Protein AF-A9ZPR1-F1 (afdb_monomer)

Sequence (183 aa):
LSTRVEAEIKRDGKHWYQNFQNAVPDDLVEGGNARGTGTKIRFWADPEIFETTEFDYDTIARRLQEMAFLNKGLTIELIDERVTQEQIELEEIAEAESGEARGDETSFDDIPDAGDTFNEEDDSTNVITADKKRRKKVTFHYPDGLTDYVKFLNKSKSTIHPTIVSFEAKGEEHEVEVALQWS

Nearest PDB structures (foldseek):
  3zkb-assembly1_D  TM=9.315E-01  e=1.020E-14  Mycobacterium tuberculosis
  3zkd-assembly4_B  TM=9.742E-01  e=5.320E-14  Mycobacterium tuberculosis
  3zkd-assembly1_C  TM=9.047E-01  e=2.264E-14  Mycobacterium tuberculosis
  6gau-assembly1_A  TM=8.677E-01  e=2.020E-14  Mycobacterium tuberculosis
  3zkb-assembly6_G  TM=9.446E-01  e=1.759E-13  Mycobacterium tuberculosis

Solvent-accessible surface area (backbone atoms only — not comparable to full-atom values): 11479 Å² total; per-residue (Å²): 118,37,50,37,38,40,38,41,37,30,50,95,50,25,27,35,39,39,44,25,54,67,80,43,74,56,75,77,39,78,57,57,82,31,86,69,72,52,75,48,77,48,74,38,70,28,67,92,78,34,98,67,78,77,80,61,64,68,63,50,52,53,52,53,43,54,53,16,23,73,34,60,78,40,75,48,78,50,74,43,82,81,52,51,65,67,58,52,53,54,50,55,50,50,39,66,73,67,69,56,70,75,82,79,88,82,81,86,80,81,72,80,88,77,77,83,91,81,89,82,91,79,82,92,74,87,81,76,79,74,81,78,76,58,60,53,70,52,77,33,70,31,78,65,10,49,53,50,45,48,54,59,72,39,71,90,50,65,64,79,59,92,69,70,50,69,55,74,50,77,61,98,90,50,74,49,76,49,51,49,72,62,97

Radius of gyration: 23.09 Å; Cα contacts (8 Å, |Δi|>4): 237; chains: 1; bounding box: 71×41×52 Å

Mean predicted aligned error: 11.26 Å

Structure (mmCIF, N/CA/C/O backbone):
data_AF-A9ZPR1-F1
#
_entry.id   AF-A9ZPR1-F1
#
loop_
_atom_site.group_PDB
_atom_site.id
_atom_site.type_symbol
_atom_site.label_atom_id
_atom_site.label_alt_id
_atom_site.label_comp_id
_atom_site.label_asym_id
_atom_site.label_entity_id
_atom_site.label_seq_id
_atom_site.pdbx_PDB_ins_code
_atom_site.Cartn_x
_atom_site.Cartn_y
_atom_site.Cartn_z
_atom_site.occupancy
_atom_site.B_iso_or_equiv
_atom_site.auth_seq_id
_atom_site.auth_comp_id
_atom_site.auth_asym_id
_atom_site.auth_atom_id
_atom_site.pdbx_PDB_model_num
ATOM 1 N N . LEU A 1 1 ? 2.785 9.711 -18.221 1.00 90.12 1 LEU A N 1
ATOM 2 C CA . LEU A 1 1 ? 2.850 9.978 -16.762 1.00 90.12 1 LEU A CA 1
ATOM 3 C C . LEU A 1 1 ? 4.160 9.489 -16.142 1.00 90.12 1 LEU A C 1
ATOM 5 O O . LEU A 1 1 ? 4.533 9.979 -15.087 1.00 90.12 1 LEU A O 1
ATOM 9 N N . SER A 1 2 ? 4.872 8.547 -16.762 1.00 94.69 2 SER A N 1
ATOM 10 C CA . SER A 1 2 ? 6.193 8.113 -16.301 1.00 94.69 2 SER A CA 1
ATOM 11 C C . SER A 1 2 ? 7.158 8.096 -17.476 1.00 94.69 2 SER A C 1
ATOM 13 O O . SER A 1 2 ? 6.759 7.688 -18.568 1.00 94.69 2 SER A O 1
ATOM 15 N N . THR A 1 3 ? 8.406 8.496 -17.244 1.00 95.94 3 THR A N 1
ATOM 16 C CA . THR A 1 3 ? 9.479 8.425 -18.251 1.00 95.94 3 THR A CA 1
ATOM 17 C C . THR A 1 3 ? 9.939 6.986 -18.454 1.00 95.94 3 THR A C 1
ATOM 19 O O . THR A 1 3 ? 10.189 6.545 -19.575 1.00 95.94 3 THR A O 1
ATOM 22 N N . ARG A 1 4 ? 9.996 6.217 -17.362 1.00 96.50 4 ARG A N 1
ATOM 23 C CA . ARG A 1 4 ? 10.386 4.808 -17.361 1.00 96.50 4 ARG A CA 1
ATOM 24 C C . ARG A 1 4 ? 9.513 3.994 -16.415 1.00 96.50 4 ARG A C 1
ATOM 26 O O . ARG A 1 4 ? 9.140 4.477 -15.344 1.00 96.50 4 ARG A O 1
ATOM 33 N N . VAL A 1 5 ? 9.225 2.752 -16.795 1.00 98.00 5 VAL A N 1
ATOM 34 C CA . VAL A 1 5 ? 8.640 1.729 -15.919 1.00 98.00 5 VAL A CA 1
ATOM 35 C C . VAL A 1 5 ? 9.398 0.420 -16.120 1.00 98.00 5 VAL A C 1
ATOM 37 O O . VAL A 1 5 ? 9.652 0.016 -17.249 1.00 98.00 5 VAL A O 1
ATOM 40 N N . GLU A 1 6 ? 9.755 -0.239 -15.027 1.00 97.75 6 GLU A N 1
ATOM 41 C CA . GLU A 1 6 ? 10.345 -1.576 -15.002 1.00 97.75 6 GLU A CA 1
ATOM 42 C C . GLU A 1 6 ? 9.366 -2.519 -14.299 1.00 97.75 6 GLU A C 1
ATOM 44 O O . GLU A 1 6 ? 8.877 -2.218 -13.205 1.00 97.75 6 GLU A O 1
ATOM 49 N N . ALA A 1 7 ? 9.087 -3.664 -14.915 1.00 97.50 7 ALA A N 1
ATOM 50 C CA . ALA A 1 7 ? 8.276 -4.725 -14.342 1.00 97.50 7 ALA A CA 1
ATOM 51 C C . ALA A 1 7 ? 9.093 -6.018 -14.244 1.00 97.50 7 ALA A C 1
ATOM 53 O O . ALA A 1 7 ? 9.538 -6.570 -15.250 1.00 97.50 7 ALA A O 1
ATOM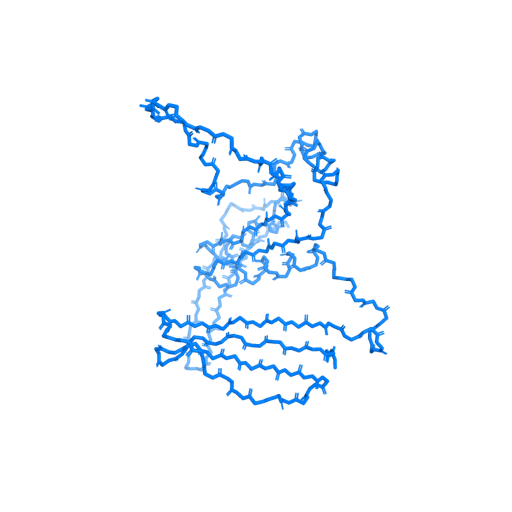 54 N N . GLU A 1 8 ? 9.256 -6.520 -13.022 1.00 97.31 8 GLU A N 1
ATOM 55 C CA . GLU A 1 8 ? 9.823 -7.836 -12.733 1.00 97.31 8 GLU A CA 1
ATOM 56 C C . GLU A 1 8 ? 8.690 -8.772 -12.298 1.00 97.31 8 GLU A C 1
ATOM 58 O O . GLU A 1 8 ? 8.001 -8.508 -11.308 1.00 97.31 8 GLU A O 1
ATOM 63 N N . ILE A 1 9 ? 8.478 -9.870 -13.020 1.00 97.38 9 ILE A N 1
ATOM 64 C CA . ILE A 1 9 ? 7.348 -10.780 -12.791 1.00 97.38 9 ILE A CA 1
ATOM 65 C C . ILE A 1 9 ? 7.875 -12.189 -12.531 1.00 97.38 9 ILE A C 1
ATOM 67 O O . ILE A 1 9 ? 8.617 -12.749 -13.330 1.00 97.38 9 ILE A O 1
ATOM 71 N N . LYS A 1 10 ? 7.446 -12.800 -11.427 1.00 96.94 10 LYS A N 1
ATOM 72 C CA . LYS A 1 10 ? 7.678 -14.217 -11.125 1.00 96.94 10 LYS A CA 1
ATOM 73 C C . LYS A 1 10 ? 6.398 -14.983 -11.415 1.00 96.94 10 LYS A C 1
ATOM 75 O O . LYS A 1 10 ? 5.415 -14.827 -10.686 1.00 96.94 10 LYS A O 1
ATOM 80 N N . ARG A 1 11 ? 6.392 -15.775 -12.489 1.00 94.12 11 ARG A N 1
ATOM 81 C CA . ARG A 1 11 ? 5.215 -16.530 -12.941 1.00 94.12 11 ARG A CA 1
ATOM 82 C C . ARG A 1 11 ? 5.627 -17.757 -13.752 1.00 94.12 11 ARG A C 1
ATOM 84 O O . ARG A 1 11 ? 6.611 -17.714 -14.484 1.00 94.12 11 ARG A O 1
ATOM 91 N N . ASP A 1 12 ? 4.872 -18.846 -13.605 1.00 92.31 12 ASP A N 1
ATOM 92 C CA . ASP A 1 12 ? 5.061 -20.105 -14.343 1.00 92.31 12 ASP A CA 1
ATOM 93 C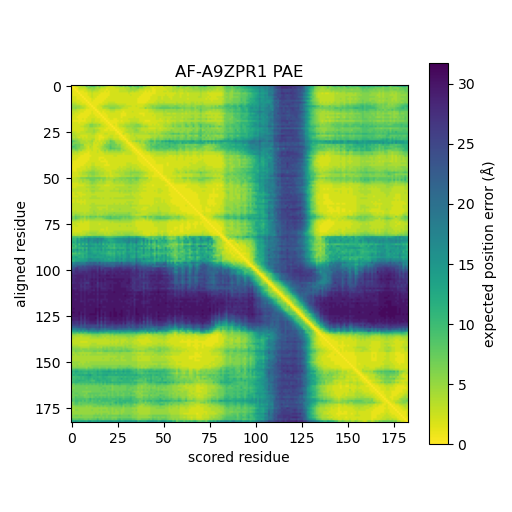 C . ASP A 1 12 ? 6.475 -20.702 -14.188 1.00 92.31 12 ASP A C 1
ATOM 95 O O . ASP A 1 12 ? 7.057 -21.252 -15.120 1.00 92.31 12 ASP A O 1
ATOM 99 N N . GLY A 1 13 ? 7.051 -20.568 -12.986 1.00 93.81 13 GLY A N 1
ATOM 100 C CA . GLY A 1 13 ? 8.395 -21.061 -12.659 1.00 93.81 13 GLY A CA 1
ATOM 101 C C . GLY A 1 13 ? 9.540 -20.235 -13.253 1.00 93.81 13 GLY A C 1
ATOM 102 O O . GLY A 1 13 ? 10.703 -20.623 -13.122 1.00 93.81 13 GLY A O 1
ATOM 103 N N . LYS A 1 14 ? 9.231 -19.099 -13.885 1.00 95.38 14 LYS A N 1
ATOM 104 C CA . LYS A 1 14 ? 10.187 -18.231 -14.574 1.00 95.38 14 LYS A CA 1
ATOM 105 C C . LYS A 1 14 ? 10.162 -16.811 -14.021 1.00 95.38 14 LYS A C 1
ATOM 107 O O . LYS A 1 14 ? 9.148 -16.336 -13.500 1.00 95.38 14 LYS A O 1
ATOM 112 N N . HIS A 1 15 ? 11.304 -16.144 -14.128 1.00 96.62 15 HIS A N 1
ATOM 113 C CA . HIS A 1 15 ? 11.426 -14.709 -13.928 1.00 96.62 15 HIS A CA 1
ATOM 114 C C . HIS A 1 15 ? 11.278 -14.003 -15.273 1.00 96.62 15 HIS A C 1
ATOM 116 O O . HIS A 1 15 ? 11.895 -14.419 -16.244 1.00 96.62 15 HIS A O 1
ATOM 122 N N . TRP A 1 16 ? 10.508 -12.929 -15.335 1.00 96.50 16 TRP A N 1
ATOM 123 C CA . TRP A 1 16 ? 10.300 -12.131 -16.539 1.00 96.50 16 TRP A CA 1
ATOM 124 C C . TRP A 1 16 ? 10.660 -10.680 -16.251 1.00 96.50 16 TRP A C 1
ATOM 126 O O . TRP A 1 16 ? 10.369 -10.177 -15.164 1.00 96.50 16 TRP A O 1
ATOM 136 N N . TYR A 1 17 ? 11.273 -10.019 -17.224 1.00 96.81 17 TYR A N 1
ATOM 137 C CA . TYR A 1 17 ? 11.619 -8.606 -17.169 1.00 96.81 17 TYR A CA 1
ATOM 138 C C . TYR A 1 17 ? 10.983 -7.889 -18.352 1.00 96.81 17 TYR A C 1
ATOM 140 O O . TYR A 1 17 ? 11.193 -8.284 -19.497 1.00 96.81 17 TYR A O 1
ATOM 148 N N . GLN A 1 18 ? 10.228 -6.833 -18.066 1.00 96.75 18 GLN A N 1
ATOM 149 C CA . GLN A 1 18 ? 9.643 -5.962 -19.075 1.00 96.75 18 GLN A CA 1
ATOM 150 C C . GLN A 1 18 ? 9.958 -4.508 -18.746 1.00 96.75 18 GLN A C 1
ATOM 152 O O . GLN A 1 18 ? 9.609 -4.021 -17.669 1.00 96.75 18 GLN A O 1
ATOM 157 N N . ASN A 1 19 ? 10.569 -3.811 -19.699 1.00 96.56 19 ASN A N 1
ATOM 158 C CA . ASN A 1 19 ? 10.843 -2.385 -19.595 1.00 96.56 19 ASN A CA 1
ATOM 159 C C . ASN A 1 19 ? 9.879 -1.598 -20.479 1.00 96.56 19 ASN A C 1
ATOM 161 O O . ASN A 1 19 ? 9.450 -2.063 -21.535 1.00 96.56 19 ASN A O 1
ATOM 165 N N . PHE A 1 20 ? 9.540 -0.396 -20.031 1.00 96.31 20 PHE A N 1
ATOM 166 C CA . PHE A 1 20 ? 8.767 0.568 -20.794 1.00 96.31 20 PHE A CA 1
ATOM 167 C C . PHE A 1 20 ? 9.483 1.916 -20.761 1.00 96.31 20 PHE A C 1
ATOM 169 O O . PHE A 1 20 ? 9.785 2.430 -19.678 1.00 96.31 20 PHE A O 1
ATOM 176 N N . GLN A 1 21 ? 9.702 2.512 -21.930 1.00 95.50 21 GLN A N 1
ATOM 177 C CA . GLN A 1 21 ? 10.237 3.866 -22.078 1.00 95.50 21 GLN A CA 1
ATOM 178 C C . GLN A 1 21 ? 9.161 4.763 -22.677 1.00 95.50 21 GLN A C 1
ATOM 180 O O . GLN A 1 21 ? 8.645 4.476 -23.754 1.00 95.50 21 GLN A O 1
ATOM 185 N N . ASN A 1 22 ? 8.781 5.831 -21.974 1.00 92.81 22 ASN A N 1
ATOM 186 C CA . ASN A 1 22 ? 7.702 6.737 -22.387 1.00 92.81 22 ASN A 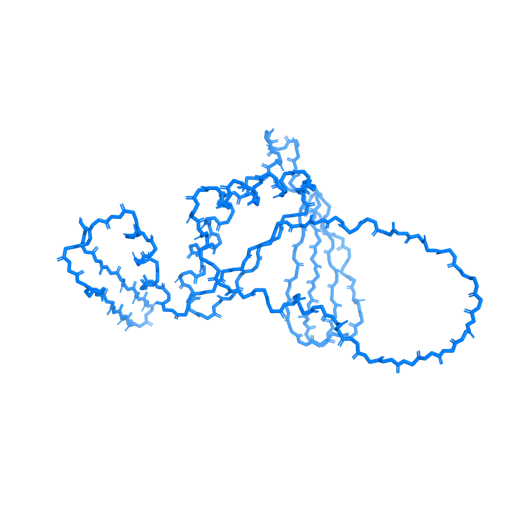CA 1
ATOM 187 C C . ASN A 1 22 ? 6.420 5.987 -22.808 1.00 92.81 22 ASN A C 1
ATOM 189 O O . ASN A 1 22 ? 5.814 6.278 -23.836 1.00 92.81 22 ASN A O 1
ATOM 193 N N . ALA A 1 23 ? 6.030 4.991 -22.003 1.00 91.50 23 ALA A N 1
ATOM 194 C CA . ALA A 1 23 ? 4.906 4.075 -22.237 1.00 91.50 23 ALA A CA 1
ATOM 195 C C . ALA A 1 23 ? 5.025 3.130 -23.454 1.00 91.50 23 ALA A C 1
ATOM 197 O O . ALA A 1 23 ? 4.096 2.364 -23.711 1.00 91.50 23 ALA A O 1
ATOM 198 N N . VAL A 1 24 ? 6.156 3.118 -24.164 1.00 95.38 24 VAL A N 1
ATOM 199 C CA . VAL A 1 24 ? 6.439 2.153 -25.234 1.00 95.38 24 VAL A CA 1
ATOM 200 C C . VAL A 1 24 ? 7.118 0.917 -24.630 1.00 95.38 24 VAL A C 1
ATOM 202 O O . VAL A 1 24 ? 8.127 1.079 -23.941 1.00 95.38 24 VAL A O 1
ATOM 205 N N . PRO A 1 25 ? 6.572 -0.299 -24.827 1.00 96.50 25 PRO A N 1
ATOM 206 C CA . PRO A 1 25 ? 7.187 -1.527 -24.335 1.00 96.50 25 PRO A CA 1
ATOM 207 C C . PRO A 1 25 ? 8.442 -1.887 -25.134 1.00 96.50 25 PRO A C 1
ATOM 209 O O . PRO A 1 25 ? 8.412 -1.885 -26.364 1.00 96.50 25 PRO A O 1
ATOM 212 N N . ASP A 1 26 ? 9.494 -2.273 -24.418 1.00 95.12 26 ASP A N 1
ATOM 213 C CA . ASP A 1 26 ? 10.628 -3.002 -24.982 1.00 95.12 26 ASP A CA 1
ATOM 214 C C . ASP A 1 26 ? 10.277 -4.500 -25.125 1.00 95.12 26 ASP A C 1
ATOM 216 O O . ASP A 1 26 ? 9.178 -4.946 -24.767 1.00 95.12 26 ASP A O 1
ATOM 220 N N . ASP A 1 27 ? 11.213 -5.294 -25.645 1.00 94.69 27 ASP A N 1
ATOM 221 C CA . ASP A 1 27 ? 11.056 -6.744 -25.734 1.00 94.69 27 ASP A CA 1
ATOM 222 C C . ASP A 1 27 ? 10.971 -7.393 -24.343 1.00 94.69 27 ASP A C 1
ATOM 224 O O . ASP A 1 27 ? 11.729 -7.061 -23.426 1.00 94.69 27 ASP A O 1
ATOM 228 N N . LEU A 1 28 ? 10.078 -8.378 -24.213 1.00 95.25 28 LEU A N 1
ATOM 229 C CA . LEU A 1 28 ? 9.948 -9.177 -22.999 1.00 95.25 28 LEU A CA 1
ATOM 230 C C . LEU A 1 28 ? 11.137 -10.122 -22.864 1.00 95.25 28 LEU A C 1
ATOM 232 O O . LEU A 1 28 ? 11.319 -11.036 -23.671 1.00 95.25 28 LEU A O 1
ATOM 236 N N . VAL A 1 29 ? 11.909 -9.939 -21.797 1.00 96.00 29 VAL A N 1
ATOM 237 C CA . VAL A 1 29 ? 13.089 -10.752 -21.519 1.00 96.00 29 VAL A CA 1
ATOM 238 C C . VAL A 1 29 ? 12.732 -11.845 -20.519 1.00 96.00 29 VAL A C 1
ATOM 240 O O . VAL A 1 29 ? 12.366 -11.584 -19.370 1.00 96.00 29 VAL A O 1
ATOM 243 N N . GLU A 1 30 ? 12.865 -13.095 -20.955 1.00 94.00 30 GLU A N 1
ATOM 244 C CA . GLU A 1 30 ? 12.824 -14.249 -20.063 1.00 94.00 30 GLU A CA 1
ATOM 245 C C . GLU A 1 30 ? 14.134 -14.318 -19.261 1.00 94.00 30 GLU A C 1
ATOM 247 O O . GLU A 1 30 ? 15.229 -14.376 -19.819 1.00 94.00 30 GLU A O 1
ATOM 252 N N . GLY A 1 31 ? 14.016 -14.276 -17.938 1.00 90.75 31 GLY A N 1
ATOM 253 C CA . GLY A 1 3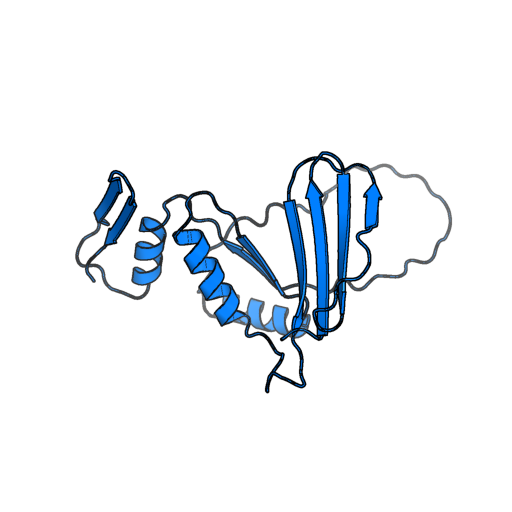1 ? 15.103 -14.489 -16.992 1.00 90.75 31 GLY A CA 1
ATOM 254 C C . GLY A 1 31 ? 15.270 -15.962 -16.610 1.00 90.75 31 GLY A C 1
ATOM 255 O O . GLY A 1 31 ? 14.835 -16.874 -17.305 1.00 90.75 31 GLY A O 1
ATOM 256 N N . GLY A 1 32 ? 15.917 -16.206 -15.469 1.00 92.19 32 GLY A N 1
ATOM 257 C CA . GLY A 1 32 ? 16.125 -17.561 -14.952 1.00 92.19 32 GLY A CA 1
ATOM 258 C C . GLY A 1 32 ? 14.891 -18.176 -14.284 1.00 92.19 32 GLY A C 1
ATOM 259 O O . GLY A 1 32 ? 13.817 -17.574 -14.193 1.00 92.19 32 GLY A O 1
ATOM 260 N N . ASN A 1 33 ? 15.071 -19.382 -13.743 1.00 94.75 33 ASN A N 1
ATOM 261 C CA . ASN A 1 33 ? 14.055 -20.041 -12.928 1.00 94.75 33 ASN A CA 1
ATOM 262 C C . ASN A 1 33 ? 13.732 -19.208 -11.680 1.00 94.75 33 ASN A C 1
ATOM 264 O O . ASN A 1 33 ? 14.627 -18.742 -10.974 1.00 94.75 33 ASN A O 1
ATOM 268 N N . ALA A 1 34 ? 12.444 -19.078 -11.372 1.00 92.75 34 ALA A N 1
ATOM 269 C CA . ALA A 1 34 ? 11.958 -18.388 -10.186 1.00 92.75 34 ALA A CA 1
ATOM 270 C C . ALA A 1 34 ? 11.076 -19.309 -9.342 1.00 92.75 34 ALA A C 1
ATOM 272 O O . ALA A 1 34 ? 10.236 -20.046 -9.857 1.00 92.75 34 ALA A O 1
ATOM 273 N N . ARG A 1 35 ? 11.240 -19.229 -8.019 1.00 93.25 35 ARG A N 1
ATOM 274 C CA . ARG A 1 35 ? 10.343 -19.863 -7.049 1.00 93.25 35 ARG A CA 1
ATOM 275 C C . ARG A 1 35 ? 9.278 -18.865 -6.595 1.00 93.25 35 ARG A C 1
ATOM 277 O O . ARG A 1 35 ? 9.589 -17.702 -6.336 1.00 93.25 35 ARG A O 1
ATOM 284 N N . GLY A 1 36 ? 8.053 -19.358 -6.427 1.00 93.75 36 GLY A N 1
ATOM 285 C CA . GLY A 1 36 ? 6.914 -18.562 -5.972 1.00 93.75 36 GLY A CA 1
ATOM 286 C C . GLY A 1 36 ? 6.324 -17.682 -7.073 1.00 93.75 36 GLY A C 1
ATOM 287 O O . GLY A 1 36 ? 6.634 -17.839 -8.253 1.00 93.75 36 GLY A O 1
ATOM 288 N N . THR A 1 37 ? 5.458 -16.760 -6.667 1.00 96.69 37 THR A N 1
ATOM 289 C CA . THR A 1 37 ? 4.754 -15.832 -7.556 1.00 96.69 37 THR A CA 1
ATOM 290 C C . THR A 1 37 ? 4.856 -14.415 -7.019 1.00 96.69 37 THR A C 1
ATOM 292 O O . THR A 1 37 ? 4.941 -14.217 -5.809 1.00 96.69 37 THR A O 1
ATOM 295 N N . GLY A 1 38 ? 4.820 -13.425 -7.903 1.00 96.19 38 GLY A N 1
ATOM 296 C CA . GLY A 1 38 ? 4.791 -12.028 -7.491 1.00 96.19 38 GLY A CA 1
ATOM 297 C C . GLY A 1 38 ? 5.143 -11.080 -8.621 1.00 96.19 38 GLY A C 1
ATOM 298 O O . GLY A 1 38 ? 5.577 -11.489 -9.700 1.00 96.19 38 GLY A O 1
ATOM 299 N N . THR A 1 39 ? 4.955 -9.794 -8.368 1.00 97.50 39 THR A N 1
ATOM 300 C CA . THR A 1 39 ? 5.281 -8.738 -9.320 1.00 97.50 39 THR A CA 1
ATOM 301 C C . THR A 1 39 ? 5.894 -7.576 -8.567 1.00 97.50 39 THR A C 1
ATOM 303 O O . THR A 1 39 ? 5.382 -7.168 -7.528 1.00 97.50 39 THR A O 1
ATOM 306 N N . LYS A 1 40 ? 6.995 -7.052 -9.093 1.00 97.38 40 LYS 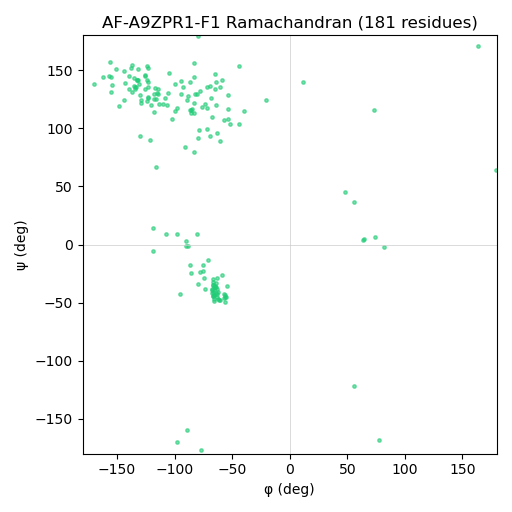A N 1
ATOM 307 C CA . LYS A 1 40 ? 7.622 -5.823 -8.626 1.00 97.38 40 LYS A CA 1
ATOM 308 C C . LYS A 1 40 ? 7.552 -4.817 -9.763 1.00 97.38 40 LYS A C 1
ATOM 310 O O . LYS A 1 40 ? 7.998 -5.106 -10.869 1.00 97.38 40 LYS A O 1
ATOM 315 N N . ILE A 1 41 ? 6.989 -3.653 -9.470 1.00 97.94 41 ILE A N 1
ATOM 316 C CA . ILE A 1 41 ? 6.903 -2.534 -10.402 1.00 97.94 41 ILE A CA 1
ATOM 317 C C . ILE A 1 41 ? 7.751 -1.398 -9.852 1.00 97.94 41 ILE A C 1
ATOM 319 O O . ILE A 1 41 ? 7.649 -1.055 -8.675 1.00 97.94 41 ILE A O 1
ATOM 323 N N . ARG A 1 42 ? 8.564 -0.799 -10.715 1.00 97.88 42 ARG A N 1
ATOM 324 C CA . ARG A 1 42 ? 9.299 0.429 -10.430 1.00 97.88 42 ARG A CA 1
ATOM 325 C C . ARG A 1 42 ? 8.982 1.439 -11.518 1.00 97.88 42 ARG A C 1
ATOM 327 O O . ARG A 1 42 ? 9.007 1.098 -12.694 1.00 97.88 42 ARG A O 1
ATOM 334 N N . PHE A 1 43 ? 8.683 2.673 -11.142 1.00 97.88 43 PHE A N 1
ATOM 335 C CA . PHE A 1 43 ? 8.366 3.728 -12.097 1.00 97.88 43 PHE A CA 1
ATOM 336 C C . PHE A 1 43 ? 9.053 5.034 -11.711 1.00 97.88 43 PHE A C 1
ATOM 338 O O . PHE A 1 43 ? 9.341 5.273 -10.540 1.00 97.88 43 PHE A O 1
ATOM 345 N N . TRP A 1 44 ? 9.292 5.876 -12.713 1.00 97.38 44 TRP A N 1
ATOM 346 C CA . TRP A 1 44 ? 9.846 7.215 -12.549 1.00 97.38 44 TRP A CA 1
ATOM 347 C C . TRP A 1 44 ? 8.816 8.220 -13.040 1.00 97.38 44 TRP A C 1
ATOM 349 O O . TRP A 1 44 ? 8.470 8.220 -14.223 1.00 97.38 44 TRP A O 1
ATOM 359 N N . ALA A 1 45 ? 8.286 9.029 -12.122 1.00 97.00 45 ALA A N 1
ATOM 360 C CA . ALA A 1 45 ? 7.350 10.094 -12.459 1.00 97.00 45 ALA A CA 1
ATOM 361 C C . ALA A 1 45 ? 7.993 11.073 -13.450 1.00 97.00 45 ALA A C 1
ATOM 363 O O . ALA A 1 45 ? 9.189 11.351 -13.373 1.00 97.00 45 ALA A O 1
ATOM 364 N N . ASP A 1 46 ? 7.197 11.551 -14.400 1.00 96.88 46 ASP A N 1
ATOM 365 C CA . ASP A 1 46 ? 7.669 12.430 -15.464 1.00 96.88 46 ASP A CA 1
ATOM 366 C C . ASP A 1 46 ? 7.668 13.906 -15.016 1.00 96.88 46 ASP A C 1
ATOM 368 O O . ASP A 1 46 ? 6.583 14.453 -14.790 1.00 96.88 46 ASP A O 1
ATOM 372 N N . PRO A 1 47 ? 8.842 14.559 -14.881 1.00 96.06 47 PRO A N 1
ATOM 373 C CA . PRO A 1 47 ? 8.9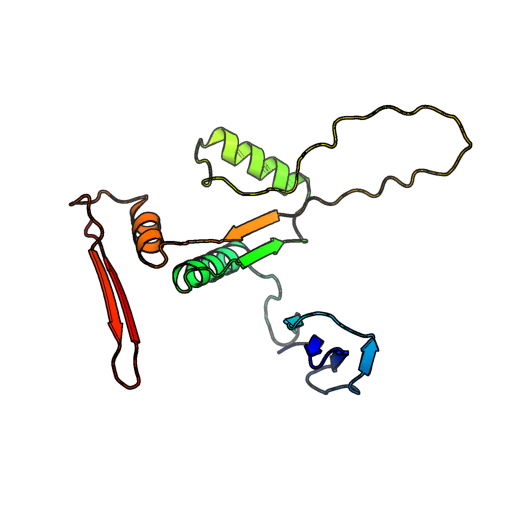37 15.951 -14.441 1.00 96.06 47 PRO A CA 1
ATOM 374 C C . PRO A 1 47 ? 8.444 16.955 -15.492 1.00 96.06 47 PRO A C 1
ATOM 376 O O . PRO A 1 47 ? 8.243 18.117 -15.160 1.00 96.06 47 PRO A O 1
ATOM 379 N N . GLU A 1 48 ? 8.242 16.545 -16.750 1.00 95.38 48 GLU A N 1
ATOM 380 C CA . GLU A 1 48 ? 7.609 17.412 -17.754 1.00 95.38 48 GLU A CA 1
ATOM 381 C C . GLU A 1 48 ? 6.086 17.471 -17.574 1.00 95.38 48 GLU A C 1
ATOM 383 O O . GLU A 1 48 ? 5.441 18.430 -17.999 1.00 95.38 48 GLU A O 1
ATOM 388 N N . ILE A 1 49 ? 5.503 16.445 -16.946 1.00 95.19 49 ILE A N 1
ATOM 389 C CA . ILE A 1 49 ? 4.058 16.337 -16.723 1.00 95.19 49 ILE A CA 1
ATOM 390 C C . ILE A 1 49 ? 3.667 16.860 -15.339 1.00 95.19 49 ILE A C 1
ATOM 392 O O . ILE A 1 49 ? 2.638 17.523 -15.205 1.00 95.19 49 ILE A O 1
ATOM 396 N N . PHE A 1 50 ? 4.439 16.522 -14.306 1.00 95.81 50 PHE A N 1
ATOM 397 C CA . PHE A 1 50 ? 4.140 16.899 -12.927 1.00 95.81 50 PHE A CA 1
ATOM 398 C C . PHE A 1 50 ? 4.951 18.117 -12.493 1.00 95.81 50 PHE A C 1
ATOM 400 O O . PHE A 1 50 ? 6.154 18.176 -12.714 1.00 95.81 50 PHE A O 1
ATOM 407 N N . GLU A 1 51 ? 4.307 19.045 -11.783 1.00 95.00 51 GLU A N 1
ATOM 408 C CA . GLU A 1 51 ? 4.985 20.207 -11.189 1.00 95.00 51 GLU A CA 1
ATOM 409 C C . GLU A 1 51 ? 6.008 19.802 -10.115 1.00 95.00 51 GLU A C 1
ATOM 411 O O . GLU A 1 51 ? 7.037 20.453 -9.955 1.00 95.00 51 GLU A O 1
ATOM 416 N N . THR A 1 52 ? 5.736 18.716 -9.386 1.00 93.69 52 THR A N 1
ATOM 417 C CA . THR A 1 52 ? 6.650 18.121 -8.409 1.00 93.69 52 THR A CA 1
ATOM 418 C C . THR A 1 52 ? 6.697 16.608 -8.570 1.00 93.69 52 THR A C 1
ATOM 420 O O . THR A 1 52 ? 5.670 15.946 -8.732 1.00 93.69 52 THR A O 1
ATOM 423 N N . THR A 1 53 ? 7.906 16.056 -8.507 1.00 94.81 53 THR A N 1
ATOM 424 C CA . THR A 1 53 ? 8.165 14.610 -8.473 1.00 94.81 53 THR A CA 1
ATOM 425 C C . THR A 1 53 ? 8.626 14.144 -7.093 1.00 94.81 53 THR A C 1
ATOM 427 O O . THR A 1 53 ? 9.072 13.007 -6.936 1.00 94.81 53 THR A O 1
ATOM 430 N N . GLU A 1 54 ? 8.560 15.020 -6.089 1.00 94.00 54 GLU A N 1
ATOM 431 C CA . GLU A 1 54 ? 8.881 14.678 -4.710 1.00 94.00 54 GLU A CA 1
ATOM 432 C C . GLU A 1 54 ? 7.652 14.097 -4.016 1.00 94.00 54 GLU A C 1
ATOM 434 O O . GLU A 1 54 ? 6.630 14.757 -3.836 1.00 94.00 54 GLU A O 1
ATOM 439 N N . PHE A 1 55 ? 7.755 12.829 -3.626 1.00 94.62 55 PHE A N 1
ATOM 440 C CA . PHE A 1 55 ? 6.694 12.141 -2.906 1.00 94.62 55 PHE A CA 1
ATOM 441 C C . PHE A 1 55 ? 6.713 12.499 -1.418 1.00 94.62 55 PHE A C 1
ATOM 443 O O . PHE A 1 55 ? 7.754 12.370 -0.765 1.00 94.62 55 PHE A O 1
ATOM 450 N N . ASP A 1 56 ? 5.554 12.883 -0.886 1.00 94.50 56 ASP A N 1
ATOM 451 C CA . ASP A 1 56 ? 5.347 13.128 0.540 1.00 94.50 56 ASP A CA 1
ATOM 452 C C . ASP A 1 56 ? 5.234 11.805 1.315 1.00 94.50 56 ASP A C 1
ATOM 454 O O . ASP A 1 56 ? 4.334 10.995 1.063 1.00 94.50 56 ASP A O 1
ATOM 458 N N . TYR A 1 57 ? 6.161 11.581 2.251 1.00 93.56 57 TYR A N 1
ATOM 459 C CA . TYR A 1 57 ? 6.235 10.336 3.019 1.00 93.56 57 TYR A CA 1
ATOM 460 C C . TYR A 1 57 ? 4.981 10.120 3.868 1.00 93.56 57 TYR A C 1
ATOM 462 O O . TYR A 1 57 ? 4.405 9.034 3.839 1.00 93.56 57 TYR A O 1
ATOM 470 N N . ASP A 1 58 ? 4.525 11.150 4.584 1.00 93.19 58 ASP A N 1
ATOM 471 C CA . ASP A 1 58 ? 3.414 11.030 5.530 1.00 93.19 58 ASP A CA 1
ATOM 472 C C . ASP A 1 58 ? 2.092 10.712 4.829 1.00 93.19 58 ASP A C 1
ATOM 474 O O . ASP A 1 58 ? 1.285 9.930 5.334 1.00 93.19 58 ASP A O 1
ATOM 478 N N . THR A 1 59 ? 1.868 11.265 3.639 1.00 94.69 59 THR A N 1
ATOM 479 C CA . THR A 1 59 ? 0.695 10.955 2.819 1.00 94.69 59 THR A CA 1
ATOM 480 C C . THR A 1 59 ? 0.711 9.506 2.342 1.00 94.69 59 THR A C 1
ATOM 482 O O . THR A 1 59 ? -0.318 8.829 2.429 1.00 94.69 59 THR A O 1
ATOM 485 N N . ILE A 1 60 ? 1.861 8.999 1.887 1.00 96.25 60 ILE A N 1
ATOM 486 C CA . ILE A 1 60 ? 1.997 7.593 1.479 1.00 96.25 60 ILE A CA 1
ATOM 487 C C . ILE A 1 60 ? 1.824 6.674 2.687 1.00 96.25 60 ILE A C 1
ATOM 489 O O . ILE A 1 60 ? 1.030 5.737 2.628 1.00 96.25 60 ILE A O 1
ATOM 493 N N . ALA A 1 61 ? 2.512 6.961 3.792 1.00 94.88 61 ALA A N 1
ATOM 494 C CA . ALA A 1 61 ? 2.431 6.191 5.025 1.00 94.88 61 ALA A CA 1
ATOM 495 C C . ALA A 1 61 ? 0.986 6.107 5.530 1.00 94.88 61 ALA A C 1
ATOM 497 O O . ALA A 1 61 ? 0.485 5.007 5.748 1.00 94.88 61 ALA A O 1
ATOM 498 N N . ARG A 1 62 ? 0.278 7.242 5.613 1.00 94.62 62 ARG A N 1
ATOM 499 C CA . ARG A 1 62 ? -1.139 7.292 6.008 1.00 94.62 62 ARG A CA 1
ATOM 500 C C . ARG A 1 62 ? -2.006 6.431 5.093 1.00 94.62 62 ARG A C 1
ATOM 502 O O . ARG A 1 62 ? -2.824 5.653 5.577 1.00 94.62 62 ARG A O 1
ATOM 509 N N . ARG A 1 63 ? -1.810 6.527 3.773 1.00 96.25 63 ARG A N 1
ATOM 510 C CA . ARG A 1 63 ? -2.615 5.767 2.810 1.00 96.25 63 ARG A CA 1
ATOM 511 C C . ARG A 1 63 ? -2.361 4.262 2.888 1.00 96.25 63 ARG A C 1
ATOM 513 O O . ARG A 1 63 ? -3.306 3.479 2.820 1.00 96.25 63 ARG A O 1
ATOM 520 N N . LEU A 1 64 ? -1.105 3.849 3.030 1.00 96.25 64 LEU A N 1
ATOM 521 C CA . LEU A 1 64 ? -0.743 2.441 3.184 1.00 96.25 64 LEU A CA 1
ATOM 522 C C . LEU A 1 64 ? -1.245 1.878 4.516 1.00 96.25 64 LEU A C 1
ATOM 524 O O . LEU A 1 64 ? -1.758 0.763 4.553 1.00 96.25 64 LEU A O 1
ATOM 528 N N . GLN A 1 65 ? -1.187 2.671 5.583 1.00 95.31 65 GLN A N 1
ATOM 529 C CA . GLN A 1 65 ? -1.738 2.308 6.881 1.00 95.31 65 GLN A CA 1
ATOM 530 C C . GLN A 1 65 ? -3.254 2.056 6.803 1.00 95.31 65 GLN A C 1
ATOM 532 O O . GLN A 1 65 ? -3.725 1.018 7.261 1.00 95.31 65 GLN A O 1
ATOM 537 N N . GLU A 1 66 ? -4.014 2.953 6.160 1.00 94.31 66 GLU A N 1
ATOM 538 C CA . GLU A 1 66 ? -5.447 2.757 5.885 1.00 94.31 66 GLU A CA 1
ATOM 539 C C . GLU A 1 66 ? -5.710 1.447 5.131 1.00 94.31 66 GLU A C 1
ATOM 541 O O . GLU A 1 66 ? -6.596 0.682 5.505 1.00 94.31 66 GLU A O 1
ATOM 546 N N . MET A 1 67 ? -4.923 1.146 4.093 1.00 94.69 67 MET A N 1
ATOM 547 C CA . MET A 1 67 ? -5.072 -0.101 3.336 1.00 94.69 67 MET A CA 1
ATOM 548 C C . MET A 1 67 ? -4.790 -1.347 4.182 1.00 94.69 67 MET A C 1
ATOM 550 O O . MET A 1 67 ? -5.472 -2.356 4.000 1.00 94.69 67 MET A O 1
ATOM 554 N N . ALA A 1 68 ? -3.827 -1.285 5.104 1.00 95.75 68 ALA A N 1
ATOM 555 C CA . ALA A 1 68 ? -3.537 -2.382 6.022 1.00 95.75 68 ALA A CA 1
ATOM 556 C C . ALA A 1 68 ? -4.690 -2.622 7.014 1.00 95.75 68 ALA A C 1
ATOM 558 O O . ALA A 1 68 ? -4.994 -3.770 7.319 1.00 95.75 68 ALA A O 1
ATOM 559 N N . PHE A 1 69 ? -5.392 -1.572 7.459 1.00 94.62 69 PHE A N 1
ATOM 560 C CA . PHE A 1 69 ? -6.601 -1.730 8.277 1.00 94.62 69 PHE A CA 1
ATOM 561 C C . PHE A 1 69 ? -7.767 -2.375 7.515 1.00 94.62 69 PHE A C 1
ATOM 563 O O . PHE A 1 69 ? -8.555 -3.114 8.101 1.00 94.62 69 PHE A O 1
ATOM 570 N N . LEU A 1 70 ? -7.898 -2.089 6.216 1.00 94.75 70 LEU A N 1
ATOM 571 C CA . LEU A 1 70 ? -8.980 -2.623 5.381 1.00 94.75 70 LEU A CA 1
ATOM 572 C C . LEU A 1 70 ? -8.789 -4.099 5.006 1.00 94.75 70 LEU A C 1
ATOM 574 O O . LEU A 1 70 ? -9.757 -4.765 4.657 1.00 94.75 70 LEU A O 1
ATOM 578 N N . ASN A 1 71 ? -7.556 -4.608 5.038 1.00 92.00 71 ASN A N 1
ATOM 579 C CA . ASN A 1 71 ? -7.227 -5.958 4.585 1.00 92.00 71 ASN A CA 1
ATOM 580 C C . ASN A 1 71 ? -6.595 -6.753 5.731 1.00 92.00 71 ASN A C 1
ATOM 582 O O . ASN A 1 71 ? -5.373 -6.766 5.886 1.00 92.00 71 ASN A O 1
ATOM 586 N N . LYS A 1 72 ? -7.427 -7.442 6.521 1.00 90.56 72 LYS A N 1
ATOM 587 C CA . LYS A 1 72 ? -6.954 -8.305 7.616 1.00 90.56 72 LYS A CA 1
ATOM 588 C C . LYS A 1 72 ? -5.920 -9.307 7.098 1.00 90.56 72 LYS A C 1
ATOM 590 O O . LYS A 1 72 ? -6.152 -10.004 6.112 1.00 90.56 72 LYS A O 1
ATOM 595 N N . GLY A 1 73 ? -4.775 -9.377 7.773 1.00 86.69 73 GLY A N 1
ATOM 596 C CA . GLY A 1 73 ? -3.677 -10.279 7.413 1.00 86.69 73 GLY A CA 1
ATOM 597 C C . GLY A 1 73 ? -2.750 -9.778 6.298 1.00 86.69 73 GLY A C 1
ATOM 598 O O . GLY A 1 73 ? -1.767 -10.455 6.001 1.00 86.69 73 GLY A O 1
ATOM 599 N N . LEU A 1 74 ? -3.004 -8.606 5.703 1.00 94.56 74 LEU A N 1
ATOM 600 C CA . LEU A 1 74 ? -2.043 -7.955 4.815 1.00 94.56 74 LEU A CA 1
ATOM 601 C C . LEU A 1 74 ? -0.950 -7.274 5.646 1.00 94.56 74 LEU A C 1
ATOM 603 O O . LEU A 1 74 ? -1.235 -6.522 6.577 1.00 94.56 74 LEU A O 1
ATOM 607 N N . THR A 1 75 ? 0.303 -7.510 5.273 1.00 96.44 75 THR A N 1
ATOM 608 C CA . THR A 1 75 ? 1.452 -6.772 5.800 1.00 96.44 75 THR A CA 1
ATOM 609 C C . THR A 1 75 ? 1.983 -5.863 4.706 1.00 96.44 75 THR A C 1
ATOM 611 O O . THR A 1 75 ? 2.272 -6.325 3.600 1.00 96.44 75 THR A O 1
ATOM 614 N N . ILE A 1 76 ? 2.104 -4.573 5.008 1.00 96.19 76 ILE A N 1
ATOM 615 C CA . ILE A 1 76 ? 2.660 -3.577 4.091 1.00 96.19 76 ILE A CA 1
ATOM 616 C C . ILE A 1 76 ? 3.912 -2.986 4.727 1.00 96.19 76 ILE A C 1
ATOM 618 O O . ILE A 1 76 ? 3.853 -2.457 5.833 1.00 96.19 76 ILE A O 1
ATOM 622 N N . GLU A 1 77 ? 5.031 -3.037 4.012 1.00 96.81 77 GLU A N 1
ATOM 623 C CA . GLU A 1 77 ? 6.267 -2.364 4.409 1.00 96.81 77 GLU A CA 1
ATOM 624 C C . GLU A 1 77 ? 6.493 -1.135 3.526 1.00 96.81 77 GLU A C 1
ATOM 626 O O . GLU A 1 77 ? 6.437 -1.222 2.297 1.00 96.81 77 GLU A O 1
ATOM 631 N N . LEU A 1 78 ? 6.767 0.009 4.152 1.00 95.62 78 LEU A N 1
ATOM 632 C CA . LEU A 1 78 ? 7.178 1.238 3.482 1.00 95.62 78 LEU A CA 1
ATOM 633 C C . LEU A 1 78 ? 8.608 1.572 3.900 1.00 95.62 78 LEU A C 1
ATOM 635 O O . LEU A 1 78 ? 8.924 1.613 5.087 1.00 95.62 78 LEU A O 1
ATOM 639 N N . ILE A 1 79 ? 9.467 1.819 2.912 1.00 94.81 79 ILE A N 1
ATOM 640 C CA . ILE A 1 79 ? 10.873 2.167 3.113 1.00 94.81 79 ILE A CA 1
ATOM 641 C C . ILE A 1 79 ? 11.169 3.427 2.299 1.00 94.81 79 ILE A C 1
ATOM 643 O O . ILE A 1 79 ? 11.001 3.417 1.080 1.00 94.81 79 ILE A O 1
ATOM 647 N N . ASP A 1 80 ? 11.630 4.488 2.959 1.00 94.12 80 ASP A N 1
ATOM 648 C CA . ASP A 1 80 ? 12.160 5.683 2.302 1.00 94.12 80 ASP A CA 1
ATOM 649 C C . ASP A 1 80 ? 13.694 5.647 2.294 1.00 94.12 80 ASP A C 1
ATOM 651 O O . ASP A 1 80 ? 14.354 5.678 3.337 1.00 94.12 80 ASP A O 1
ATOM 655 N N . GLU A 1 81 ? 14.263 5.558 1.091 1.00 92.19 81 GLU A N 1
ATOM 656 C CA . GLU A 1 81 ? 15.710 5.528 0.854 1.00 92.19 81 GLU A CA 1
ATOM 657 C C . GLU A 1 81 ? 16.329 6.934 0.699 1.00 92.19 81 GLU A C 1
ATOM 659 O O . GLU A 1 81 ? 17.541 7.042 0.506 1.00 92.19 81 GLU A O 1
ATOM 664 N N . ARG A 1 82 ? 15.527 8.011 0.758 1.00 88.50 82 ARG A N 1
ATOM 665 C CA . ARG A 1 82 ? 15.990 9.401 0.561 1.00 88.50 82 ARG A CA 1
ATOM 666 C C . ARG A 1 82 ? 16.501 10.072 1.837 1.00 88.50 82 ARG A C 1
ATOM 668 O O . ARG A 1 82 ? 17.165 11.100 1.742 1.00 88.50 82 ARG A O 1
ATOM 675 N N . VAL A 1 83 ? 16.167 9.525 3.005 1.00 83.38 83 VAL A N 1
ATOM 676 C CA . VAL A 1 83 ? 16.394 10.179 4.302 1.00 83.38 83 VAL A CA 1
ATOM 677 C C . VAL A 1 83 ? 17.888 10.253 4.622 1.00 83.38 83 VAL A C 1
ATOM 679 O O . VAL A 1 83 ? 18.628 9.289 4.410 1.00 83.38 83 VAL A O 1
ATOM 682 N N . THR A 1 84 ? 18.344 11.406 5.115 1.00 80.69 84 THR A N 1
ATOM 683 C CA . THR A 1 84 ? 19.730 11.567 5.568 1.00 80.69 84 THR A CA 1
ATOM 684 C C . THR A 1 84 ? 19.907 11.063 6.998 1.00 80.69 84 THR A C 1
ATOM 686 O O . THR A 1 84 ? 18.970 11.021 7.791 1.00 80.69 84 THR A O 1
ATOM 689 N N . GLN A 1 85 ? 21.142 10.702 7.342 1.00 74.00 85 GLN A N 1
ATOM 690 C CA . GLN A 1 85 ? 21.499 10.230 8.680 1.00 74.00 85 GLN A CA 1
ATOM 691 C C . GLN A 1 85 ? 21.116 11.242 9.776 1.00 74.00 85 GLN A C 1
ATOM 693 O O . GLN A 1 85 ? 20.516 10.871 10.779 1.00 74.00 85 GLN A O 1
ATOM 698 N N . GLU A 1 86 ? 21.387 12.527 9.532 1.00 74.62 86 GLU A N 1
ATOM 699 C CA . GLU A 1 86 ? 21.075 13.627 10.451 1.00 74.62 86 GLU A CA 1
ATOM 700 C C . GLU A 1 86 ? 19.566 13.778 10.691 1.00 74.62 86 GLU A C 1
ATOM 702 O O . GLU A 1 86 ? 19.138 14.041 11.811 1.00 74.62 86 GLU A O 1
ATOM 707 N N . GLN A 1 87 ? 18.743 13.591 9.652 1.00 77.69 87 GLN A N 1
ATOM 708 C CA . GLN A 1 87 ? 17.284 13.669 9.773 1.00 77.69 87 GLN A CA 1
ATOM 709 C C . GLN A 1 87 ? 16.728 12.547 10.651 1.00 77.69 87 GLN A C 1
ATOM 711 O O . GLN A 1 87 ? 15.824 12.793 11.443 1.00 77.69 87 GLN A O 1
ATOM 716 N N . ILE A 1 88 ? 17.286 11.340 10.534 1.00 76.69 88 ILE A N 1
ATOM 717 C CA . ILE A 1 88 ? 16.885 10.195 11.360 1.00 76.69 88 ILE A CA 1
ATOM 718 C C . ILE A 1 88 ? 17.239 10.460 12.822 1.00 76.69 88 ILE A C 1
ATOM 720 O O . ILE A 1 88 ? 16.392 10.294 13.688 1.00 76.69 88 ILE A O 1
ATOM 724 N N . GLU A 1 89 ? 18.458 10.923 13.092 1.00 77.38 89 GLU A N 1
ATOM 725 C CA . GLU A 1 89 ? 18.908 11.215 14.458 1.00 77.38 89 GLU A CA 1
ATOM 726 C C . GLU A 1 89 ? 18.078 12.327 15.114 1.00 77.38 89 GLU A C 1
ATOM 728 O O . GLU A 1 89 ? 17.699 12.217 16.278 1.00 77.38 89 GLU A O 1
ATOM 733 N N . LEU A 1 90 ? 17.741 13.383 14.367 1.00 78.25 90 LEU A N 1
ATOM 734 C CA . LEU A 1 90 ? 16.875 14.461 14.852 1.00 78.25 90 LEU A CA 1
ATOM 735 C C . LEU A 1 90 ? 15.455 13.972 15.174 1.00 78.25 90 LEU A C 1
ATOM 737 O O . LEU A 1 90 ? 14.891 14.385 16.188 1.00 78.25 90 LEU A O 1
ATOM 741 N N . GLU A 1 91 ? 14.878 13.104 14.339 1.00 76.50 91 GLU A N 1
ATOM 742 C CA . GLU A 1 91 ? 13.569 12.493 14.606 1.00 76.50 91 GLU A CA 1
ATOM 743 C C . GLU A 1 91 ? 13.620 11.552 15.821 1.00 76.50 91 GLU A C 1
ATOM 745 O O . GLU A 1 91 ? 12.753 11.649 16.686 1.00 76.50 91 GLU A O 1
ATOM 750 N N . GLU A 1 92 ? 14.652 10.706 15.936 1.00 79.12 92 GLU A N 1
ATOM 751 C CA . GLU A 1 92 ? 14.860 9.802 17.081 1.00 79.12 92 GLU A CA 1
ATOM 752 C C . GLU A 1 92 ? 14.934 10.590 18.406 1.00 79.12 92 GLU A C 1
ATOM 754 O O . GLU A 1 92 ? 14.311 10.211 19.401 1.00 79.12 92 GLU A O 1
ATOM 759 N N . ILE A 1 93 ? 15.644 11.724 18.418 1.00 77.88 93 ILE A N 1
ATOM 760 C CA . ILE A 1 93 ? 15.734 12.607 19.592 1.00 77.88 93 ILE A CA 1
ATOM 761 C C . ILE A 1 93 ? 14.372 13.245 19.909 1.00 77.88 93 ILE A C 1
ATOM 763 O O . ILE A 1 93 ? 13.958 13.260 21.068 1.00 77.88 93 ILE A O 1
ATOM 767 N N . ALA A 1 94 ? 13.647 13.738 18.901 1.00 75.06 94 ALA A N 1
ATOM 768 C CA . ALA A 1 94 ? 12.337 14.361 19.098 1.00 75.06 94 ALA A CA 1
ATOM 769 C C . ALA A 1 94 ? 11.272 13.369 19.614 1.00 75.06 94 ALA A C 1
ATOM 771 O O . ALA A 1 94 ? 10.436 13.724 20.453 1.00 75.06 94 ALA A O 1
ATOM 772 N N . GLU A 1 95 ? 11.301 12.115 19.155 1.00 78.12 95 GLU A N 1
ATOM 773 C CA . GLU A 1 95 ? 10.420 11.052 19.658 1.00 78.12 95 GLU A CA 1
ATOM 774 C C . GLU A 1 95 ? 10.767 10.683 21.112 1.00 78.12 95 GLU A C 1
ATOM 776 O O . GLU A 1 95 ? 9.870 10.541 21.947 1.00 78.12 95 GLU A O 1
ATOM 781 N N . ALA A 1 96 ? 12.057 10.637 21.466 1.00 74.19 96 ALA A N 1
ATOM 782 C CA . ALA A 1 96 ? 12.489 10.396 22.843 1.00 74.19 96 ALA A CA 1
ATOM 783 C C . ALA A 1 96 ? 12.067 11.519 23.814 1.00 74.19 96 ALA A C 1
ATOM 785 O O . ALA A 1 96 ? 11.723 11.243 24.965 1.00 74.19 96 ALA A O 1
ATOM 786 N N . GLU A 1 97 ? 12.067 12.778 23.365 1.00 74.44 97 GLU A N 1
ATOM 787 C CA . GLU A 1 97 ? 11.676 13.936 24.184 1.00 74.44 97 GLU A CA 1
ATOM 788 C C . GLU A 1 97 ? 10.158 14.117 24.315 1.00 74.44 97 GLU A C 1
ATOM 790 O O . GLU A 1 97 ? 9.677 14.563 25.359 1.00 74.44 97 GLU A O 1
ATOM 795 N N . SER A 1 98 ? 9.389 13.778 23.278 1.00 64.56 98 SER A N 1
ATOM 796 C CA . SER A 1 98 ? 7.928 13.930 23.293 1.00 64.56 98 SER A CA 1
ATOM 797 C C . SER A 1 98 ? 7.221 12.867 24.138 1.00 64.56 98 SER A C 1
ATOM 799 O O . SER A 1 98 ? 6.065 13.055 24.516 1.00 64.56 98 SER A O 1
ATOM 801 N N . GLY A 1 99 ? 7.891 11.751 24.456 1.00 53.25 99 GLY A N 1
ATOM 802 C CA . GLY A 1 99 ? 7.281 10.620 25.163 1.00 53.25 99 GLY A CA 1
ATOM 803 C C . GLY A 1 99 ? 6.157 9.942 24.368 1.00 53.25 99 GLY A C 1
ATOM 804 O O . GLY A 1 99 ? 5.521 9.010 24.864 1.00 53.25 99 GLY A O 1
ATOM 805 N N . GLU A 1 100 ? 5.917 10.387 23.132 1.00 45.97 100 GLU A N 1
ATOM 806 C CA . GLU A 1 100 ? 5.028 9.757 22.175 1.00 45.97 100 GLU A CA 1
ATOM 807 C C . GLU A 1 100 ? 5.814 8.646 21.488 1.00 45.97 100 GLU A C 1
ATOM 809 O O . GLU A 1 100 ? 6.298 8.787 20.369 1.00 45.97 100 GLU A O 1
ATOM 814 N N . ALA A 1 101 ? 5.940 7.506 22.167 1.00 40.91 101 ALA A N 1
ATOM 815 C CA . ALA A 1 101 ? 6.304 6.283 21.476 1.00 40.91 101 ALA A CA 1
ATOM 816 C C . ALA A 1 101 ? 5.255 6.062 20.374 1.00 40.91 101 ALA A C 1
ATOM 818 O O . ALA A 1 101 ? 4.102 5.703 20.654 1.00 40.91 101 ALA A O 1
ATOM 819 N N . ARG A 1 102 ? 5.625 6.281 19.105 1.00 44.50 102 ARG A N 1
ATOM 820 C CA . ARG A 1 102 ? 4.932 5.618 17.999 1.00 44.50 102 ARG A CA 1
ATOM 821 C C . ARG A 1 102 ? 4.985 4.141 18.347 1.00 44.50 102 ARG A C 1
ATOM 823 O O . ARG A 1 102 ? 6.065 3.574 18.362 1.00 44.50 102 ARG A O 1
ATOM 830 N N . GLY A 1 103 ? 3.835 3.583 18.723 1.00 35.47 103 GLY A N 1
ATOM 831 C CA . GLY A 1 103 ? 3.713 2.203 19.180 1.00 35.47 103 GLY A CA 1
ATOM 832 C C . GLY A 1 103 ? 4.513 1.246 18.301 1.00 35.47 103 GLY A C 1
ATOM 833 O O . GLY A 1 103 ? 4.108 0.944 17.180 1.00 35.47 103 GLY A O 1
ATOM 834 N N . ASP A 1 104 ? 5.640 0.849 18.870 1.00 44.91 104 ASP A N 1
ATOM 835 C CA . ASP A 1 104 ? 6.458 -0.341 18.672 1.00 44.91 104 ASP A CA 1
ATOM 836 C C . ASP A 1 104 ? 5.533 -1.592 18.588 1.00 44.91 104 ASP A C 1
ATOM 838 O O . ASP A 1 104 ? 4.408 -1.557 19.088 1.00 44.91 104 ASP A O 1
ATOM 842 N N . GLU A 1 105 ? 5.806 -2.731 17.952 1.00 42.09 105 GLU A N 1
ATOM 843 C CA . GLU A 1 105 ? 7.038 -3.436 17.601 1.00 42.09 105 GLU A CA 1
ATOM 844 C C . GLU A 1 105 ? 6.739 -4.360 16.401 1.00 42.09 105 GLU A C 1
ATOM 846 O O . GLU A 1 105 ? 5.660 -4.945 16.295 1.00 42.09 105 GLU A O 1
ATOM 851 N N . THR A 1 106 ? 7.701 -4.524 15.493 1.00 31.39 106 THR A N 1
ATOM 852 C CA . THR A 1 106 ? 8.271 -5.827 15.073 1.00 31.39 106 THR A CA 1
ATOM 853 C C . THR A 1 106 ? 9.335 -5.565 14.000 1.00 31.39 106 THR A C 1
ATOM 855 O O . THR A 1 106 ? 9.225 -5.985 12.849 1.00 31.39 106 THR A O 1
ATOM 858 N N . SER A 1 107 ? 10.418 -4.874 14.367 1.00 41.28 107 SER A N 1
ATOM 859 C CA . SER A 1 107 ? 11.698 -5.118 13.696 1.00 41.28 107 SER A CA 1
ATOM 860 C C . SER A 1 107 ? 12.305 -6.379 14.314 1.00 41.28 107 SER A C 1
ATOM 862 O O . SER A 1 107 ? 12.990 -6.319 15.329 1.00 41.28 107 SER A O 1
ATOM 864 N N . PHE A 1 108 ? 12.022 -7.538 13.721 1.00 33.47 108 PHE A N 1
ATOM 865 C CA . PHE A 1 108 ? 12.624 -8.815 14.127 1.00 33.47 108 PHE A CA 1
ATOM 866 C C . PHE A 1 108 ? 14.044 -9.025 13.551 1.00 33.47 108 PHE A C 1
ATOM 868 O O . PHE A 1 108 ? 14.602 -10.101 13.702 1.00 33.47 108 PHE A O 1
ATOM 875 N N . ASP A 1 109 ? 14.669 -8.022 12.924 1.00 32.97 109 ASP A N 1
ATOM 876 C CA . ASP A 1 109 ? 15.926 -8.226 12.176 1.00 32.97 109 ASP A CA 1
ATOM 877 C C . ASP A 1 109 ? 17.158 -7.444 12.676 1.00 32.97 109 ASP A C 1
ATOM 879 O O . ASP A 1 109 ? 18.176 -7.443 11.992 1.00 32.97 109 ASP A O 1
ATOM 883 N N . ASP A 1 110 ? 17.142 -6.857 13.878 1.00 37.56 110 ASP A N 1
ATOM 884 C CA . ASP A 1 110 ? 18.376 -6.376 14.535 1.00 37.56 110 ASP A CA 1
ATOM 885 C C . ASP A 1 110 ? 18.633 -7.154 15.838 1.00 37.56 110 ASP A C 1
ATOM 887 O O . ASP A 1 110 ? 18.571 -6.627 16.947 1.00 37.56 110 ASP A O 1
ATOM 891 N N . ILE A 1 111 ? 18.930 -8.452 15.704 1.00 32.94 111 ILE A N 1
ATOM 892 C CA . ILE A 1 111 ? 19.696 -9.166 16.732 1.00 32.94 111 ILE A CA 1
ATOM 893 C C . ILE A 1 111 ? 21.176 -8.910 16.419 1.00 32.94 111 ILE A C 1
ATOM 895 O O . ILE A 1 111 ? 21.646 -9.351 15.366 1.00 32.94 111 ILE A O 1
ATOM 899 N N . PRO A 1 112 ? 21.941 -8.232 17.294 1.00 36.69 112 PRO A N 1
ATOM 900 C CA . PRO A 1 112 ? 23.386 -8.212 17.156 1.00 36.69 112 PRO A CA 1
ATOM 901 C C . PRO A 1 112 ? 23.893 -9.645 17.342 1.00 36.69 112 PRO A C 1
ATOM 903 O O . PRO A 1 112 ? 23.664 -10.255 18.387 1.00 36.69 112 PRO A O 1
ATOM 906 N N . ASP A 1 113 ? 24.549 -10.176 16.309 1.00 34.44 113 ASP A N 1
ATOM 907 C CA . ASP A 1 113 ? 25.241 -11.465 16.327 1.00 34.44 113 ASP A CA 1
ATOM 908 C C . ASP A 1 113 ? 26.343 -11.432 17.396 1.00 34.44 113 ASP A C 1
ATOM 910 O O . ASP A 1 113 ? 27.470 -10.981 17.178 1.00 34.44 113 ASP A O 1
ATOM 914 N N . ALA A 1 114 ? 25.963 -11.816 18.611 1.00 34.44 114 ALA A N 1
ATOM 915 C CA . ALA A 1 114 ? 26.836 -11.925 19.759 1.00 34.44 114 ALA A CA 1
ATOM 916 C C . ALA A 1 114 ? 27.407 -13.344 19.813 1.00 34.44 114 ALA A C 1
ATOM 918 O O . ALA A 1 114 ? 26.915 -14.191 20.550 1.00 34.44 114 ALA A O 1
ATOM 919 N N . GLY A 1 115 ? 28.481 -13.538 19.049 1.00 29.14 115 GLY A N 1
ATOM 920 C CA . GLY A 1 115 ? 29.622 -14.370 19.412 1.00 29.14 115 GLY A CA 1
ATOM 921 C C . GLY A 1 115 ? 29.430 -15.884 19.386 1.00 29.14 115 GLY A C 1
ATOM 922 O O . GLY A 1 115 ? 28.838 -16.465 20.288 1.00 29.14 115 GLY A O 1
ATOM 923 N N . ASP A 1 116 ? 30.173 -16.533 18.491 1.00 31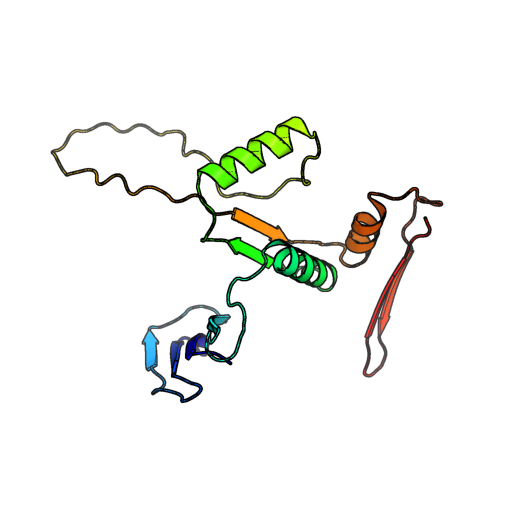.28 116 ASP A N 1
ATOM 924 C CA . ASP A 1 116 ? 31.028 -17.618 18.960 1.00 31.28 116 ASP A CA 1
ATOM 925 C C . ASP A 1 116 ? 32.414 -17.548 18.309 1.00 31.28 116 ASP A C 1
ATOM 927 O O . ASP A 1 116 ? 32.590 -17.337 17.110 1.00 31.28 116 ASP A O 1
ATOM 931 N N . THR A 1 117 ? 33.412 -17.639 19.175 1.00 35.25 117 THR A N 1
ATOM 932 C CA . THR A 1 117 ? 34.841 -17.476 18.931 1.00 35.25 117 THR A CA 1
ATOM 933 C C . THR A 1 117 ? 35.417 -18.602 18.081 1.00 35.25 117 THR A C 1
ATOM 935 O O . THR A 1 117 ? 35.376 -19.747 18.519 1.00 35.25 117 THR A O 1
ATOM 938 N N . PHE A 1 118 ? 36.093 -18.284 16.975 1.00 27.94 118 PHE A N 1
ATOM 939 C CA . PHE A 1 118 ? 37.239 -19.069 16.507 1.00 27.94 118 PHE A CA 1
ATOM 940 C C . PHE A 1 118 ? 38.290 -18.145 15.887 1.00 27.94 118 PHE A C 1
ATOM 942 O O . PHE A 1 118 ? 38.009 -17.334 15.010 1.00 27.94 118 PHE A O 1
ATOM 949 N N . ASN A 1 119 ? 39.495 -18.253 16.432 1.00 34.47 119 ASN A N 1
ATOM 950 C CA . ASN A 1 119 ? 40.689 -17.500 16.088 1.00 34.47 119 ASN A CA 1
ATOM 951 C C . ASN A 1 119 ? 41.484 -18.324 15.066 1.00 34.47 119 ASN A C 1
ATOM 953 O O . ASN A 1 119 ? 41.736 -19.490 15.356 1.00 34.47 119 ASN A O 1
ATOM 957 N N . GLU A 1 120 ? 41.886 -17.746 13.934 1.00 32.91 120 GLU A N 1
ATOM 958 C CA . GLU A 1 120 ? 43.197 -17.985 13.310 1.00 32.91 120 GLU A CA 1
ATOM 959 C C . GLU A 1 120 ? 43.440 -16.982 12.171 1.00 32.91 120 GLU A C 1
ATOM 961 O O . GLU A 1 120 ? 42.539 -16.604 11.426 1.00 32.91 120 GLU A O 1
ATOM 966 N N . GLU A 1 121 ? 44.674 -16.493 12.146 1.00 37.34 121 GLU A N 1
ATOM 967 C CA . GLU A 1 121 ? 45.229 -15.411 11.340 1.00 37.34 121 GLU A CA 1
ATOM 968 C C . GLU A 1 121 ? 45.220 -15.751 9.841 1.00 37.34 121 GLU A C 1
ATOM 970 O O . GLU A 1 121 ? 45.704 -16.818 9.478 1.00 37.34 121 GLU A O 1
ATOM 975 N N . ASP A 1 122 ? 44.783 -14.834 8.967 1.00 30.22 122 ASP A N 1
ATOM 976 C CA . ASP A 1 122 ? 45.572 -14.540 7.765 1.00 30.22 122 ASP A CA 1
ATOM 977 C C . ASP A 1 122 ? 45.221 -13.205 7.082 1.00 30.22 122 ASP A C 1
ATOM 979 O O . ASP A 1 122 ? 44.082 -12.746 7.045 1.00 30.22 122 ASP A O 1
ATOM 983 N N . ASP A 1 123 ? 46.305 -12.640 6.575 1.00 30.12 123 ASP A N 1
ATOM 984 C CA . ASP A 1 123 ? 46.598 -11.555 5.649 1.00 30.12 123 ASP A CA 1
ATOM 985 C C . ASP A 1 123 ? 45.551 -10.529 5.146 1.00 30.12 123 ASP A C 1
ATOM 987 O O . ASP A 1 123 ? 44.425 -10.787 4.727 1.00 30.12 123 ASP A O 1
ATOM 991 N N . SER A 1 124 ? 46.082 -9.309 5.082 1.00 41.03 124 SER A N 1
ATOM 992 C CA . SER A 1 124 ? 45.631 -8.079 4.442 1.00 41.03 124 SER A CA 1
ATOM 993 C C . SER A 1 124 ? 44.596 -8.179 3.307 1.00 41.03 124 SER A C 1
ATOM 995 O O . SER A 1 124 ? 44.836 -8.718 2.232 1.00 41.03 124 SER A O 1
ATOM 997 N N . THR A 1 125 ? 43.472 -7.471 3.462 1.00 29.89 125 THR A N 1
ATOM 998 C CA . THR A 1 125 ? 42.732 -6.899 2.324 1.00 29.89 125 THR A CA 1
ATOM 999 C C . THR A 1 125 ? 41.904 -5.687 2.764 1.00 29.89 125 THR A C 1
ATOM 1001 O O . THR A 1 125 ? 41.207 -5.711 3.772 1.00 29.89 125 THR A O 1
ATOM 1004 N N . ASN A 1 126 ? 42.035 -4.595 2.005 1.00 38.16 126 ASN A N 1
ATOM 1005 C CA . ASN A 1 126 ? 41.378 -3.297 2.180 1.00 38.16 126 ASN A CA 1
ATOM 1006 C C . ASN A 1 126 ? 39.905 -3.391 2.613 1.00 38.16 126 ASN A C 1
ATOM 1008 O O . ASN A 1 126 ? 39.043 -3.774 1.821 1.00 38.16 126 ASN A O 1
ATOM 1012 N N . VAL A 1 127 ? 39.601 -2.917 3.822 1.00 33.16 127 VAL A N 1
ATOM 1013 C CA . VAL A 1 127 ? 38.225 -2.649 4.247 1.00 33.16 127 VAL A CA 1
ATOM 1014 C C . VAL A 1 127 ? 37.794 -1.319 3.633 1.00 33.16 127 VAL A C 1
ATOM 1016 O O . VAL A 1 127 ? 38.112 -0.245 4.138 1.00 33.16 127 VAL A O 1
ATOM 1019 N N . ILE A 1 128 ? 37.070 -1.389 2.517 1.00 39.34 128 ILE A N 1
ATOM 1020 C CA . ILE A 1 128 ? 36.184 -0.301 2.101 1.00 39.34 128 ILE A CA 1
ATOM 1021 C C . ILE A 1 128 ? 35.006 -0.347 3.074 1.00 39.34 128 ILE A C 1
ATOM 1023 O O . ILE A 1 128 ? 34.118 -1.189 2.945 1.00 39.34 128 ILE A O 1
ATOM 1027 N N . THR A 1 129 ? 35.015 0.519 4.084 1.00 40.06 129 THR A N 1
ATOM 1028 C CA . THR A 1 129 ? 33.851 0.775 4.934 1.00 40.06 129 THR A CA 1
ATOM 1029 C C . THR A 1 129 ? 32.762 1.372 4.050 1.00 40.06 129 THR A C 1
ATOM 1031 O O . THR A 1 129 ? 32.770 2.556 3.728 1.00 40.06 129 THR A O 1
ATOM 1034 N N . ALA A 1 130 ? 31.849 0.527 3.578 1.00 45.97 130 ALA A N 1
ATOM 1035 C CA . ALA A 1 130 ? 30.633 0.979 2.932 1.00 45.97 130 ALA A CA 1
ATOM 1036 C C . ALA A 1 130 ? 29.771 1.672 3.995 1.00 45.97 130 ALA A C 1
ATOM 1038 O O . ALA A 1 130 ? 29.252 1.006 4.892 1.00 45.97 130 ALA A O 1
ATOM 1039 N N . ASP A 1 131 ? 29.643 2.997 3.902 1.00 48.81 131 ASP A N 1
ATOM 1040 C CA . ASP A 1 131 ? 28.678 3.778 4.674 1.00 48.81 131 ASP A CA 1
ATOM 1041 C C . ASP A 1 131 ? 27.284 3.162 4.499 1.00 48.81 131 ASP A C 1
ATOM 1043 O O . ASP A 1 131 ? 26.640 3.292 3.449 1.00 48.81 131 ASP A O 1
ATOM 1047 N N . LYS A 1 132 ? 26.809 2.443 5.521 1.00 58.59 132 LYS A N 1
ATOM 1048 C CA . LYS A 1 132 ? 25.435 1.945 5.566 1.00 58.59 132 LYS A CA 1
ATOM 1049 C C . LYS A 1 132 ? 24.519 3.152 5.751 1.00 58.59 132 LYS A C 1
ATOM 1051 O O . LYS A 1 132 ? 24.267 3.573 6.873 1.00 58.59 132 LYS A O 1
ATOM 1056 N N . LYS A 1 133 ? 24.009 3.708 4.648 1.00 65.81 133 LYS A N 1
ATOM 1057 C CA . LYS A 1 133 ? 22.923 4.697 4.694 1.00 65.81 133 LYS A CA 1
ATOM 1058 C C . LYS A 1 133 ? 21.753 4.112 5.491 1.00 65.81 133 LYS A C 1
ATOM 1060 O O . LYS A 1 133 ? 21.176 3.107 5.061 1.00 65.81 133 LYS A O 1
ATOM 1065 N N . ARG A 1 134 ? 21.405 4.723 6.628 1.00 75.25 134 ARG A N 1
ATOM 1066 C CA . ARG A 1 134 ? 20.170 4.397 7.354 1.00 75.25 134 ARG A CA 1
ATOM 1067 C C . ARG A 1 134 ? 18.966 4.781 6.487 1.00 75.25 134 ARG A C 1
ATOM 1069 O O . ARG A 1 134 ? 19.035 5.701 5.675 1.00 75.25 134 ARG A O 1
ATOM 1076 N N . ARG A 1 135 ? 17.883 4.015 6.609 1.00 85.06 135 ARG A N 1
ATOM 1077 C CA . ARG A 1 135 ? 16.636 4.174 5.844 1.00 85.06 135 ARG A CA 1
ATOM 1078 C C . ARG A 1 135 ? 15.487 4.286 6.829 1.00 85.06 135 ARG A C 1
ATOM 1080 O O . ARG A 1 135 ? 15.496 3.585 7.838 1.00 85.06 135 ARG A O 1
ATOM 1087 N N . LYS A 1 136 ? 14.479 5.095 6.514 1.00 87.31 136 LYS A N 1
ATOM 1088 C CA . LYS A 1 136 ? 13.253 5.154 7.315 1.00 87.31 136 LYS A CA 1
ATOM 1089 C C . LYS A 1 136 ? 12.337 4.014 6.882 1.00 87.31 136 LYS A C 1
ATOM 1091 O O . LYS A 1 136 ? 11.884 4.003 5.739 1.00 87.31 136 LYS A O 1
ATOM 1096 N N . LYS A 1 137 ? 12.110 3.035 7.760 1.00 90.94 137 LYS A N 1
ATOM 1097 C CA . LYS A 1 137 ? 11.243 1.873 7.511 1.00 90.94 137 LYS A CA 1
ATOM 1098 C C . LYS A 1 137 ? 10.073 1.885 8.490 1.00 90.94 137 LYS A C 1
ATOM 1100 O O . LYS A 1 137 ? 10.273 2.070 9.683 1.00 90.94 137 LYS A O 1
ATOM 1105 N N . VAL A 1 138 ? 8.868 1.638 7.985 1.00 93.12 138 VAL A N 1
ATOM 1106 C CA . VAL A 1 138 ? 7.672 1.380 8.795 1.00 93.12 138 VAL A CA 1
ATOM 1107 C C . VAL A 1 138 ? 6.940 0.155 8.254 1.00 93.12 138 VAL A C 1
ATOM 1109 O O . VAL A 1 138 ? 6.856 -0.046 7.040 1.00 93.12 138 VAL A O 1
ATOM 1112 N N . THR A 1 139 ? 6.406 -0.658 9.161 1.00 96.25 139 THR A N 1
ATOM 1113 C CA . THR A 1 139 ? 5.632 -1.858 8.835 1.00 96.25 139 THR A CA 1
ATOM 1114 C C . THR A 1 139 ? 4.215 -1.707 9.378 1.00 96.25 139 THR A C 1
ATOM 1116 O O . THR A 1 139 ? 4.019 -1.389 10.547 1.00 96.25 139 THR A O 1
ATOM 1119 N N . PHE A 1 140 ? 3.221 -1.945 8.525 1.00 96.69 140 PHE A N 1
ATOM 1120 C CA . PHE A 1 140 ? 1.805 -1.912 8.872 1.00 96.69 140 PHE A CA 1
ATOM 1121 C C . PHE A 1 140 ? 1.231 -3.327 8.841 1.00 96.69 140 PHE A C 1
ATOM 1123 O O . PHE A 1 140 ? 1.247 -3.985 7.798 1.00 96.69 140 PHE A O 1
ATOM 1130 N N . HIS A 1 141 ? 0.704 -3.777 9.978 1.00 95.88 141 HIS A N 1
ATOM 1131 C CA . HIS A 1 141 ? 0.001 -5.046 10.119 1.00 95.88 141 HIS A CA 1
ATOM 1132 C C . HIS A 1 141 ? -1.075 -4.909 11.200 1.00 95.88 141 HIS A C 1
ATOM 1134 O O . HIS A 1 141 ? -0.758 -4.610 12.350 1.00 95.88 141 HIS A O 1
ATOM 1140 N N . TYR A 1 142 ? -2.342 -5.107 10.828 1.00 95.75 142 TYR A N 1
ATOM 1141 C CA . TYR A 1 142 ? -3.489 -4.904 11.720 1.00 95.75 142 TYR A CA 1
ATOM 1142 C C . TYR A 1 142 ? -4.416 -6.125 11.683 1.00 95.75 142 TYR A C 1
ATOM 1144 O O . TYR A 1 142 ? -5.265 -6.229 10.791 1.00 95.75 142 TYR A O 1
ATOM 1152 N N . PRO A 1 143 ? -4.238 -7.089 12.605 1.00 94.25 143 PRO A N 1
ATOM 1153 C CA . PRO A 1 143 ? -4.972 -8.350 12.570 1.00 94.25 143 PRO A CA 1
ATOM 1154 C C . PRO A 1 143 ? -6.477 -8.177 12.827 1.00 94.25 143 PRO A C 1
ATOM 1156 O O . PRO A 1 143 ? -7.262 -8.927 12.244 1.00 94.25 143 PRO A O 1
ATOM 1159 N N . ASP A 1 144 ? -6.901 -7.169 13.607 1.00 94.06 144 ASP A N 1
ATOM 1160 C CA . ASP A 1 144 ? -8.326 -6.926 13.889 1.00 94.06 144 ASP A CA 1
ATOM 1161 C C . ASP A 1 144 ? -8.991 -5.976 12.864 1.00 94.06 144 ASP A C 1
ATOM 1163 O O . ASP A 1 144 ? -10.173 -5.628 12.997 1.00 94.06 144 ASP A O 1
ATOM 1167 N N . GLY A 1 145 ? -8.251 -5.544 11.834 1.00 94.44 145 GLY A N 1
ATOM 1168 C CA . GLY A 1 145 ? -8.744 -4.753 10.703 1.00 94.44 145 GLY A CA 1
ATOM 1169 C C . GLY A 1 145 ? -9.433 -3.444 11.105 1.00 94.44 145 GLY A C 1
ATOM 1170 O O . GLY A 1 145 ? -8.851 -2.600 11.791 1.00 94.44 145 GLY A O 1
ATOM 1171 N N . LEU A 1 146 ? -10.702 -3.272 10.708 1.00 95.75 146 LEU A N 1
ATOM 1172 C CA . LEU A 1 146 ? -11.487 -2.064 11.000 1.00 95.75 146 LEU A CA 1
ATOM 1173 C C . LEU A 1 146 ? -11.636 -1.775 12.500 1.00 95.75 146 LEU A C 1
ATOM 1175 O O . LEU A 1 146 ? -11.784 -0.616 12.890 1.00 95.75 146 LEU A O 1
ATOM 1179 N N . THR A 1 147 ? -11.565 -2.797 13.355 1.00 95.62 147 THR A N 1
ATOM 1180 C CA . THR A 1 147 ? -11.599 -2.593 14.808 1.00 95.62 147 THR A CA 1
ATOM 1181 C C . THR A 1 147 ? -10.354 -1.836 15.271 1.00 95.62 147 THR A C 1
ATOM 1183 O O . THR A 1 147 ? -10.470 -0.879 16.037 1.00 95.62 147 THR A O 1
ATOM 1186 N N . ASP A 1 148 ? -9.171 -2.200 14.765 1.00 95.75 148 ASP A N 1
ATOM 1187 C CA . ASP A 1 148 ? -7.927 -1.479 15.054 1.00 95.75 148 ASP A CA 1
ATOM 1188 C C . ASP A 1 148 ? -7.931 -0.075 14.451 1.00 95.75 148 ASP A C 1
ATOM 1190 O O . ASP A 1 148 ? -7.411 0.856 15.068 1.00 95.75 148 ASP A O 1
ATOM 1194 N N . TYR A 1 149 ? -8.589 0.112 13.304 1.00 95.44 149 TYR A N 1
ATOM 1195 C CA . TYR A 1 149 ? -8.751 1.440 12.717 1.00 95.44 149 TYR A CA 1
ATOM 1196 C C . TYR A 1 149 ? -9.574 2.370 13.609 1.00 95.44 149 TYR A C 1
ATOM 1198 O O . TYR A 1 149 ? -9.168 3.502 13.865 1.00 95.44 149 TYR A O 1
ATOM 1206 N N . VAL A 1 150 ? -10.699 1.893 14.151 1.00 95.50 150 VAL A N 1
ATOM 1207 C CA . VAL A 1 150 ? -11.514 2.674 15.097 1.00 95.50 150 VAL A CA 1
ATOM 1208 C C . VAL A 1 150 ? -10.728 2.978 16.375 1.00 95.50 150 VAL A C 1
ATOM 1210 O O . VAL A 1 150 ? -10.739 4.126 16.824 1.00 95.50 150 VAL A O 1
ATOM 1213 N N . LYS A 1 151 ? -9.983 2.003 16.926 1.00 93.94 151 LYS A N 1
ATOM 1214 C CA . LYS A 1 151 ? -9.069 2.243 18.063 1.00 93.94 151 LYS A CA 1
ATOM 1215 C C . LYS A 1 151 ? -8.057 3.344 17.726 1.00 93.94 151 LYS A C 1
ATOM 1217 O O . LYS A 1 151 ? -7.842 4.242 18.535 1.00 93.94 151 LYS A O 1
ATOM 1222 N N . PHE A 1 152 ? -7.455 3.292 16.535 1.00 93.12 152 PHE A N 1
ATOM 1223 C CA . PHE A 1 152 ? -6.483 4.276 16.062 1.00 93.12 152 PHE A CA 1
ATOM 1224 C C . PHE A 1 152 ? -7.090 5.681 15.951 1.00 93.12 152 PHE A C 1
ATOM 1226 O O . PHE A 1 152 ? -6.520 6.629 16.489 1.00 93.12 152 PHE A O 1
ATOM 1233 N N . LEU A 1 153 ? -8.268 5.815 15.335 1.00 92.31 153 LEU A N 1
ATOM 1234 C CA . LEU A 1 153 ? -8.976 7.094 15.200 1.00 92.31 153 LEU A CA 1
ATOM 1235 C C . LEU A 1 153 ? -9.392 7.702 16.548 1.00 92.31 153 LEU A C 1
ATOM 1237 O O . LEU A 1 153 ? -9.492 8.925 16.665 1.00 92.31 153 LEU A O 1
ATOM 1241 N N . ASN A 1 154 ? -9.638 6.861 17.553 1.00 93.31 154 ASN A N 1
ATOM 1242 C CA . ASN A 1 154 ? -10.057 7.290 18.884 1.00 93.31 154 ASN A CA 1
ATOM 1243 C C . ASN A 1 154 ? -8.891 7.550 19.849 1.00 93.31 154 ASN A C 1
ATOM 1245 O O . ASN A 1 154 ? -9.148 8.000 20.960 1.00 93.31 154 ASN A O 1
ATOM 1249 N N . LYS A 1 155 ? -7.623 7.352 19.449 1.00 90.50 155 LYS A N 1
ATOM 1250 C CA . LYS A 1 155 ? -6.454 7.620 20.317 1.00 90.50 155 LYS A CA 1
ATOM 1251 C C . LYS A 1 155 ? -6.430 9.043 20.886 1.00 90.50 155 LYS A C 1
ATOM 1253 O O . LYS A 1 155 ? -6.020 9.235 22.023 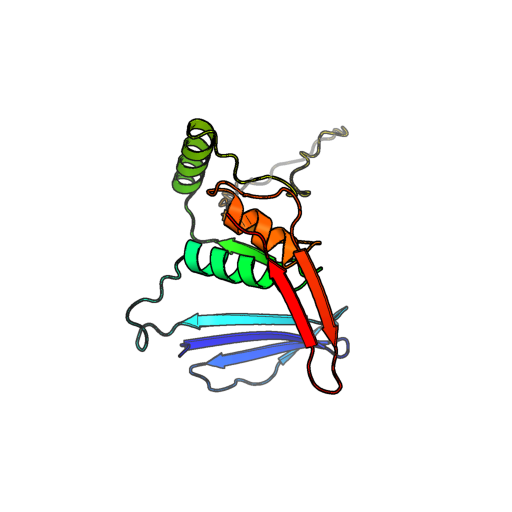1.00 90.50 155 LYS A O 1
ATOM 1258 N N . SER A 1 156 ? -6.874 10.029 20.109 1.00 87.38 156 SER A N 1
ATOM 1259 C CA . SER A 1 156 ? -6.920 11.443 20.507 1.00 87.38 156 SER A CA 1
ATOM 1260 C C . SER A 1 156 ? -8.295 11.901 21.009 1.00 87.38 156 SER A C 1
ATOM 1262 O O . SER A 1 156 ? -8.514 13.099 21.188 1.00 87.38 156 SER A O 1
ATOM 1264 N N . LYS A 1 157 ? -9.242 10.975 21.219 1.00 90.81 157 LYS A N 1
ATOM 1265 C CA . LYS A 1 157 ? -10.634 11.282 21.571 1.00 90.81 157 LYS A CA 1
ATOM 1266 C C . LYS A 1 157 ? -11.061 10.589 22.862 1.00 90.81 157 LYS A C 1
ATOM 1268 O O . LYS A 1 157 ? -10.577 9.517 23.211 1.00 90.81 157 LYS A O 1
ATOM 1273 N N . SER A 1 158 ? -12.036 11.178 23.544 1.00 90.06 158 SER A N 1
ATOM 1274 C CA . SER A 1 158 ? -12.666 10.585 24.726 1.00 90.06 158 SER A CA 1
ATOM 1275 C C . SER A 1 158 ? -13.803 9.668 24.286 1.00 90.06 158 SER A C 1
ATOM 1277 O O . SER A 1 158 ? -14.763 10.153 23.711 1.00 90.06 158 SER A O 1
ATOM 1279 N N . THR A 1 159 ? -13.728 8.359 24.526 1.00 93.69 159 THR A N 1
ATOM 1280 C CA . THR A 1 159 ? -14.808 7.430 24.138 1.00 93.69 159 THR A CA 1
ATOM 1281 C C . THR A 1 159 ? -15.934 7.404 25.174 1.00 93.69 159 THR A C 1
ATOM 1283 O O . THR A 1 159 ? -15.692 7.506 26.376 1.00 93.69 159 THR A O 1
ATOM 1286 N N . ILE A 1 160 ? -17.183 7.258 24.717 1.00 94.31 160 ILE A N 1
ATOM 1287 C CA . ILE A 1 160 ? -18.372 7.252 25.595 1.00 94.31 160 ILE A CA 1
ATOM 1288 C C . ILE A 1 160 ? -18.647 5.844 26.153 1.00 94.31 160 ILE A C 1
ATOM 1290 O O . ILE A 1 160 ? -19.261 5.686 27.208 1.00 94.31 160 ILE A O 1
ATOM 1294 N N . HIS A 1 161 ? -18.183 4.803 25.456 1.00 93.31 161 HIS A N 1
ATOM 1295 C CA . HIS A 1 161 ? -18.337 3.407 25.860 1.00 93.31 161 HIS A CA 1
ATOM 1296 C C . HIS A 1 161 ? -17.099 2.574 25.485 1.00 93.31 161 HIS A C 1
ATOM 1298 O O . HIS A 1 161 ? -16.458 2.851 24.468 1.00 93.31 161 HIS A O 1
ATOM 1304 N N . PRO A 1 162 ? -16.773 1.523 26.262 1.00 90.31 162 PRO A N 1
ATOM 1305 C CA . PRO A 1 162 ? -15.530 0.769 26.082 1.00 90.31 162 PRO A CA 1
ATOM 1306 C C . PRO A 1 162 ? -15.540 -0.153 24.854 1.00 90.31 162 PRO A C 1
ATOM 1308 O O . PRO A 1 162 ? -14.489 -0.434 24.288 1.00 90.31 162 PRO A O 1
ATOM 1311 N N . THR A 1 163 ? -16.711 -0.641 24.441 1.00 94.50 163 THR A N 1
ATOM 1312 C CA . THR A 1 163 ? -16.828 -1.672 23.399 1.00 94.50 163 THR A CA 1
ATOM 1313 C C . THR A 1 163 ? -16.902 -1.060 22.006 1.00 94.50 163 THR A C 1
ATOM 1315 O O . THR A 1 163 ? -17.775 -0.235 21.759 1.00 94.50 163 THR A O 1
ATOM 1318 N N . ILE A 1 164 ? -16.060 -1.503 21.075 1.00 96.12 164 ILE A N 1
ATOM 1319 C CA . ILE A 1 164 ? -16.215 -1.191 19.647 1.00 96.12 164 ILE A CA 1
ATOM 1320 C C . ILE A 1 164 ? -17.240 -2.158 19.058 1.00 96.12 164 ILE A C 1
ATOM 1322 O O . ILE A 1 164 ? -17.138 -3.368 19.254 1.00 96.12 164 ILE A O 1
ATOM 1326 N N . VAL A 1 165 ? -18.237 -1.628 18.353 1.00 97.06 165 VAL A N 1
ATOM 1327 C CA . VAL A 1 165 ? -19.212 -2.447 17.629 1.00 97.06 165 VAL A CA 1
ATOM 1328 C C . VAL A 1 165 ? -18.596 -2.817 16.289 1.00 97.06 165 VAL A C 1
ATOM 1330 O O . VAL A 1 165 ? -18.264 -1.916 15.522 1.00 97.06 165 VAL A O 1
ATOM 1333 N N . SER A 1 166 ? -18.464 -4.110 15.997 1.00 96.81 166 SER A N 1
ATOM 1334 C CA . SER A 1 166 ? -18.013 -4.612 14.698 1.00 96.81 166 SER A CA 1
ATOM 1335 C C . SER A 1 166 ? -18.918 -5.733 14.191 1.00 96.81 166 SER A C 1
ATOM 1337 O O . SER A 1 166 ? -19.418 -6.546 14.971 1.00 96.81 166 SER A O 1
ATOM 1339 N N . PHE A 1 167 ? -19.172 -5.749 12.884 1.00 96.62 167 PHE A N 1
ATOM 1340 C CA . PHE A 1 167 ? -19.901 -6.823 12.215 1.00 96.62 167 PHE A CA 1
ATOM 1341 C C . PHE A 1 167 ? -19.543 -6.890 10.729 1.00 96.62 167 PHE A C 1
ATOM 1343 O O . PHE A 1 167 ? -19.132 -5.903 10.117 1.00 96.62 167 PHE A O 1
ATOM 1350 N N . GLU A 1 168 ? -19.755 -8.065 10.153 1.00 96.62 168 GLU A N 1
ATOM 1351 C CA . GLU A 1 168 ? -19.584 -8.352 8.733 1.00 96.62 168 GLU A CA 1
ATOM 1352 C C . GLU A 1 168 ? -20.879 -8.948 8.173 1.00 96.62 168 GLU A C 1
ATOM 1354 O O . GLU A 1 168 ? -21.615 -9.650 8.875 1.00 96.62 168 GLU A O 1
ATOM 1359 N N . ALA A 1 169 ? -21.192 -8.640 6.918 1.00 97.00 169 ALA A N 1
ATOM 1360 C CA . ALA A 1 169 ? -22.329 -9.211 6.213 1.00 97.00 169 ALA A CA 1
ATOM 1361 C C . ALA A 1 169 ? -21.985 -9.451 4.743 1.00 97.00 169 ALA A C 1
ATOM 1363 O O . ALA A 1 169 ? -21.373 -8.614 4.080 1.00 97.00 169 ALA A O 1
ATOM 1364 N N . LYS A 1 170 ? -22.427 -10.595 4.220 1.00 97.94 170 LYS A N 1
ATOM 1365 C CA . LYS A 1 170 ? -22.171 -11.026 2.846 1.00 97.94 170 LYS A CA 1
ATOM 1366 C C . LYS A 1 170 ? -23.491 -11.299 2.129 1.00 97.94 170 LYS A C 1
ATOM 1368 O O . LYS A 1 170 ? -24.308 -12.081 2.612 1.00 97.94 170 LYS A O 1
ATOM 1373 N N . GLY A 1 171 ? -23.701 -10.627 1.003 1.00 96.25 171 GLY A N 1
ATOM 1374 C CA . GLY A 1 171 ? -24.777 -10.885 0.047 1.00 96.25 171 GLY A CA 1
ATOM 1375 C C . GLY A 1 171 ? -24.293 -11.735 -1.132 1.00 96.25 171 GLY A C 1
ATOM 1376 O O . GLY A 1 171 ? -23.181 -12.256 -1.116 1.00 96.25 171 GLY A O 1
ATOM 1377 N N . GLU A 1 172 ? -25.123 -11.868 -2.169 1.00 96.44 172 GLU A N 1
ATOM 1378 C CA . GLU A 1 172 ? -24.781 -12.673 -3.355 1.00 96.44 172 GLU A CA 1
ATOM 1379 C C . GLU A 1 172 ? -23.621 -12.074 -4.171 1.00 96.44 172 GLU A C 1
ATOM 1381 O O . GLU A 1 172 ? -22.732 -12.807 -4.595 1.00 96.44 172 GLU A O 1
ATOM 1386 N N . GLU A 1 173 ? -23.588 -10.748 -4.342 1.00 97.19 173 GLU A N 1
ATOM 1387 C CA . GLU A 1 173 ? -22.571 -10.046 -5.150 1.00 97.19 173 GLU A CA 1
ATOM 1388 C C . GLU A 1 173 ? -21.720 -9.048 -4.348 1.00 97.19 173 GLU A C 1
ATOM 1390 O O . GLU A 1 173 ? -20.799 -8.427 -4.886 1.00 97.19 173 GLU A O 1
ATOM 1395 N N . HIS A 1 174 ? -22.045 -8.835 -3.071 1.00 96.12 174 HIS A N 1
ATOM 1396 C CA . HIS A 1 174 ? -21.483 -7.749 -2.269 1.00 96.12 174 HIS A CA 1
ATOM 1397 C C . HIS A 1 174 ? -21.130 -8.224 -0.864 1.00 96.12 174 HIS A C 1
ATOM 1399 O O . HIS A 1 174 ? -21.775 -9.112 -0.311 1.00 96.12 174 HIS A O 1
ATOM 1405 N N . GLU A 1 175 ? -20.141 -7.579 -0.264 1.00 96.25 175 GLU A N 1
ATOM 1406 C CA . GLU A 1 175 ? -19.710 -7.822 1.107 1.00 96.25 175 GLU A CA 1
ATOM 1407 C C . GLU A 1 175 ? -19.496 -6.478 1.797 1.00 96.25 175 GLU A C 1
ATOM 1409 O O . GLU A 1 175 ? -19.071 -5.508 1.164 1.00 96.25 175 GLU A O 1
ATOM 1414 N N . VAL A 1 176 ? -19.846 -6.403 3.077 1.00 96.62 176 VAL A N 1
ATOM 1415 C CA . VAL A 1 176 ? -19.680 -5.206 3.895 1.00 96.62 176 VAL A CA 1
ATOM 1416 C C . VAL A 1 176 ? -19.091 -5.585 5.245 1.00 96.62 176 VAL A C 1
ATOM 1418 O O . VAL A 1 176 ? -19.535 -6.535 5.888 1.00 96.62 176 VAL A O 1
ATOM 1421 N N . GLU A 1 177 ? -18.116 -4.802 5.687 1.00 96.94 177 GLU A N 1
ATOM 1422 C CA . GLU A 1 177 ? -17.556 -4.851 7.032 1.00 96.94 177 GLU A CA 1
ATOM 1423 C C . GLU A 1 177 ? -17.700 -3.463 7.659 1.00 96.94 177 GLU A C 1
ATOM 1425 O O . GLU A 1 177 ? -17.449 -2.446 7.006 1.00 96.94 177 GLU A O 1
ATOM 1430 N N . VAL A 1 178 ? -18.138 -3.408 8.915 1.00 97.12 178 VAL A N 1
ATOM 1431 C CA . VAL A 1 178 ? -18.336 -2.154 9.646 1.00 97.12 178 VAL A CA 1
ATOM 1432 C C . VAL A 1 178 ? -17.729 -2.281 11.036 1.00 97.12 178 VAL A C 1
ATOM 1434 O O . VAL A 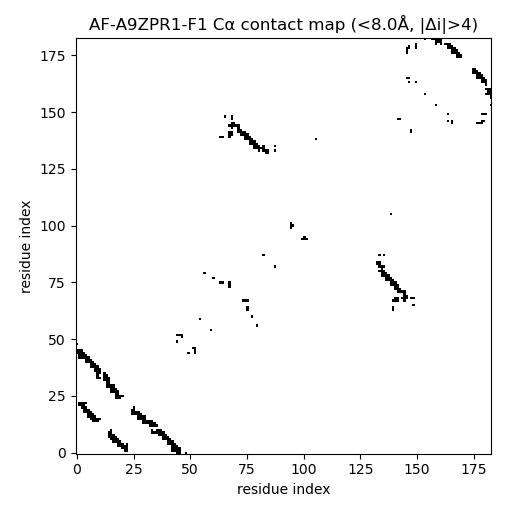1 178 ? -17.978 -3.263 11.733 1.00 97.12 178 VAL A O 1
ATOM 1437 N N . ALA A 1 179 ? -16.998 -1.250 11.467 1.00 97.69 179 ALA A N 1
ATOM 1438 C CA . ALA A 1 179 ? -16.637 -1.032 12.863 1.00 97.69 179 ALA A CA 1
ATOM 1439 C C . ALA A 1 179 ? -16.940 0.419 13.265 1.00 97.69 179 ALA A C 1
ATOM 1441 O O . ALA A 1 179 ? -16.682 1.343 12.492 1.00 97.69 179 ALA A O 1
ATOM 1442 N N . LEU A 1 180 ? -17.492 0.632 14.461 1.00 96.44 180 LEU A N 1
ATOM 1443 C CA . LEU A 1 180 ? -17.848 1.961 14.961 1.00 96.44 180 LEU A CA 1
ATOM 1444 C C . LEU A 1 180 ? -17.771 2.061 16.490 1.00 96.44 180 LEU A C 1
ATOM 1446 O O . LEU A 1 180 ? -17.982 1.088 17.218 1.00 96.44 180 LEU A O 1
ATOM 1450 N N . GLN A 1 181 ? -17.490 3.268 16.976 1.00 96.94 181 GLN A N 1
ATOM 1451 C CA . GLN A 1 181 ? -17.488 3.627 18.394 1.00 96.94 181 GLN A CA 1
ATOM 1452 C C . GLN A 1 181 ? -17.750 5.128 18.530 1.00 96.94 181 GLN A C 1
ATOM 1454 O O . GLN A 1 181 ? -17.185 5.918 17.774 1.00 96.94 181 GLN A O 1
ATOM 1459 N N . TRP A 1 182 ? -18.591 5.518 19.489 1.00 95.44 182 TRP A N 1
ATOM 1460 C CA . TRP A 1 182 ? -18.878 6.926 19.760 1.00 95.44 182 TRP A CA 1
ATOM 1461 C C . TRP A 1 182 ? -17.860 7.541 20.730 1.00 95.44 182 TRP A C 1
ATOM 1463 O O . TRP A 1 182 ? -17.470 6.924 21.729 1.00 95.44 182 TRP A O 1
ATOM 1473 N N . SER A 1 183 ? -17.478 8.784 20.433 1.00 87.69 183 SER A N 1
ATOM 1474 C CA . SER A 1 183 ? -16.572 9.639 21.207 1.00 87.69 183 SER A CA 1
ATOM 1475 C C . SER A 1 183 ? -17.178 11.018 21.419 1.00 87.69 183 SER A C 1
ATOM 1477 O O . SER A 1 183 ? -17.661 11.549 20.391 1.00 87.69 183 SER A O 1
#

Secondary structure (DSSP, 8-state):
-EEEEEEEEEETTEEEEEEEETTEE-PPEEEEE--S-EEEEEEEE-TTT-S-----HHHHHHHHHHHHHHSTT-EEEEEES---HHHHHHHHHHHHHH---------TT--------------------------EEEEEE-TTTHHHHHHHHTTTS--SSSPPEEEEEE-SS-EEEEEE---

pLDDT: mean 82.32, std 22.33, range [27.94, 98.0]

Foldseek 3Di:
DFQKKWKWWQPPQWIWIWIAGPNRTDDIDTDGGDPDTDMDMDTHDDVVPDVDRDDDPVVVVVVVLLVQLQDAPDKDKDKALPDAPVNVVVVVVVCVVVVPPPDDDDPVPPDPPPDDDDDDDDDDDDDPPDPPGDIDMDMHHDNNRVQVVQVVVCPVHDFPDDDWDWDKDDDPPDIDIDIDTHD

InterPro domains:
  IPR000565 DNA topoisomerase, type IIA, subunit B [PR01159] (54-69)
  IPR000565 DNA topoisomerase, type IIA, subunit B [PR01159] (69-82)
  IPR014721 Small ribosomal subunit protein uS5 domain 2-type fold, subgroup [G3DSA:3.30.230.10] (144-183)
  IPR020568 Ribosomal protein uS5 domain 2-type superfamily [SSF54211] (144-183)
  IPR036890 Histidine kinase/HSP90-like ATPase superfamily [G3DSA:3.30.565.10] (1-97)
  IPR036890 Histidine kinase/HSP90-like ATPase superfamily [SSF55874] (1-86)

Organism: NCBI:txid38290